Protein AF-A0AAV4UFW2-F1 (afdb_monomer_lite)

Secondary structure (DSSP, 8-state):
-B-TTS------GGGGTT-TT--EEE--SS--S------GGGTT--EEE--SS---EE-TTSSTT-TT--EEE--SS---EE-TTTTTT-TT--EEE--SS--S---GGGTGGGTTT--EEE-TTS--B-STTTHHHHHHHHHHGGGGTT-SS--B--BSGGGTT-BGGGS-HHHH-SS--EEEEEEEEE-SS-EEEEEEE-TT--EEEEEEEEEETTT--PEEEEEEETT--EEEE---SSTT-EEEEEEEEEE--EEEETTEEEE---S--------GGGEEEEEEEPPP---TT---HHHHHHHHHHHHHHHHHHHHHHHHHHHHHHHHTT-------PPP-----------------

Structure (mmCIF, N/CA/C/O backbone):
data_AF-A0AAV4UFW2-F1
#
_entry.id   AF-A0AAV4UFW2-F1
#
loop_
_atom_site.group_PDB
_atom_site.id
_atom_site.type_symbol
_atom_site.label_atom_id
_atom_site.label_alt_id
_atom_site.label_comp_id
_atom_site.label_asym_id
_atom_site.label_entity_id
_atom_site.label_seq_id
_atom_site.pdbx_PDB_ins_code
_atom_site.Cartn_x
_atom_site.Cartn_y
_atom_site.Cartn_z
_atom_site.occupancy
_atom_site.B_iso_or_equiv
_atom_site.auth_seq_id
_atom_site.auth_comp_id
_atom_site.auth_asym_id
_atom_site.auth_atom_id
_atom_site.pdbx_PDB_model_num
ATOM 1 N N . MET A 1 1 ? -19.424 7.221 23.792 1.00 94.81 1 MET A N 1
ATOM 2 C CA . MET A 1 1 ? -20.777 7.015 23.240 1.00 94.81 1 MET A CA 1
ATOM 3 C C . MET A 1 1 ? -20.834 5.585 22.769 1.00 94.81 1 MET A C 1
ATOM 5 O O . MET A 1 1 ? -19.902 5.168 22.092 1.00 94.81 1 MET A O 1
ATOM 9 N N . ASP A 1 2 ? -21.862 4.849 23.171 1.00 97.31 2 ASP A N 1
ATOM 10 C CA . ASP A 1 2 ? -22.065 3.481 22.710 1.00 97.31 2 ASP A CA 1
ATOM 11 C C . ASP A 1 2 ? -23.283 3.434 21.785 1.00 97.31 2 ASP A C 1
ATOM 13 O O . ASP A 1 2 ? -24.346 3.952 22.129 1.00 97.31 2 ASP A O 1
ATOM 17 N N . LEU A 1 3 ? -23.064 2.898 20.591 1.00 96.75 3 LEU A N 1
ATOM 18 C CA . LEU A 1 3 ? -24.028 2.642 19.528 1.00 96.75 3 LEU A CA 1
ATOM 19 C C . LEU A 1 3 ? -23.837 1.219 18.968 1.00 96.75 3 LEU A C 1
ATOM 21 O O . LEU A 1 3 ? -24.328 0.914 17.878 1.00 96.75 3 LEU A O 1
ATOM 25 N N . GLY A 1 4 ? -23.146 0.330 19.685 1.00 97.25 4 GLY A N 1
ATOM 26 C CA . GLY A 1 4 ? -23.007 -1.062 19.274 1.00 97.25 4 GLY A CA 1
ATOM 27 C C . GLY A 1 4 ? -24.346 -1.808 19.284 1.00 97.25 4 GLY A C 1
ATOM 28 O O . GLY A 1 4 ? -25.236 -1.457 20.056 1.00 97.25 4 GLY A O 1
ATOM 29 N N . TYR A 1 5 ? -24.491 -2.839 18.448 1.00 98.12 5 TYR A N 1
ATOM 30 C CA . TYR A 1 5 ? -25.689 -3.696 18.387 1.00 98.12 5 TYR A CA 1
ATOM 31 C C . TYR A 1 5 ? -27.007 -2.950 18.065 1.00 98.12 5 TYR A C 1
ATOM 33 O O . TYR A 1 5 ? -28.054 -3.273 18.621 1.00 98.12 5 TYR A O 1
ATOM 41 N N . ASN A 1 6 ? -26.976 -1.956 17.166 1.00 97.00 6 ASN A N 1
ATOM 42 C CA . ASN A 1 6 ? -28.150 -1.151 16.771 1.00 97.00 6 ASN A CA 1
ATOM 43 C C . ASN A 1 6 ? -28.570 -1.337 15.297 1.00 97.00 6 ASN A C 1
ATOM 45 O O . ASN A 1 6 ? -29.325 -0.524 14.767 1.00 97.00 6 ASN A O 1
ATOM 49 N N . GLU A 1 7 ? -28.066 -2.378 14.623 1.00 97.25 7 GLU A N 1
ATOM 50 C CA . GLU A 1 7 ? -28.366 -2.716 13.219 1.00 97.25 7 GLU A CA 1
ATOM 51 C C . GLU A 1 7 ? -28.098 -1.585 12.195 1.00 97.25 7 GLU A C 1
ATOM 53 O O . GLU A 1 7 ? -28.543 -1.667 11.050 1.00 97.25 7 GLU A O 1
ATOM 58 N N . LEU A 1 8 ? -27.332 -0.551 12.564 1.00 96.44 8 LEU A N 1
ATOM 59 C CA . LEU A 1 8 ? -27.153 0.676 11.779 1.00 96.44 8 LEU A CA 1
ATOM 60 C C . LEU A 1 8 ? -26.525 0.390 10.409 1.00 96.44 8 LEU A C 1
ATOM 62 O O . LEU A 1 8 ? -25.427 -0.155 10.339 1.00 96.44 8 LEU A O 1
ATOM 66 N N . GLU A 1 9 ? -27.188 0.793 9.324 1.00 96.12 9 GLU A N 1
ATOM 67 C CA . GLU A 1 9 ? -26.680 0.626 7.950 1.00 96.12 9 GLU A CA 1
ATOM 68 C C . GLU A 1 9 ? -25.899 1.848 7.442 1.00 96.12 9 GLU A C 1
ATOM 70 O O . GLU A 1 9 ? -24.947 1.701 6.677 1.00 96.12 9 GLU A O 1
ATOM 75 N N . ILE A 1 10 ? -26.290 3.053 7.877 1.00 92.75 10 ILE A N 1
ATOM 76 C CA . ILE A 1 10 ? -25.758 4.339 7.403 1.00 92.75 10 ILE A CA 1
ATOM 77 C C . ILE A 1 10 ? -25.513 5.270 8.596 1.00 92.75 10 ILE A C 1
ATOM 79 O O . ILE A 1 10 ? -26.355 5.389 9.491 1.00 92.75 10 ILE A O 1
ATOM 83 N N . LEU A 1 11 ? -24.389 5.988 8.570 1.00 90.31 11 LEU A N 1
ATOM 84 C CA . LEU A 1 11 ? -24.063 7.075 9.494 1.00 90.31 11 LEU A CA 1
ATOM 85 C C . LEU A 1 11 ? -23.886 8.382 8.704 1.00 90.31 11 LEU A C 1
ATOM 87 O O . LEU A 1 11 ? -22.803 8.618 8.175 1.00 90.31 11 LEU A O 1
ATOM 91 N N . PRO A 1 12 ? -24.917 9.240 8.612 1.00 86.19 12 PRO A N 1
ATOM 92 C CA . PRO A 1 12 ? -24.769 10.565 8.013 1.00 86.19 12 PRO A CA 1
ATOM 93 C C . PRO A 1 12 ? -23.766 11.414 8.809 1.00 86.19 12 PRO A C 1
ATOM 95 O O . PRO A 1 12 ? -23.811 11.411 10.044 1.00 86.19 12 PRO A O 1
ATOM 98 N N . GLU A 1 13 ? -22.888 12.152 8.122 1.00 85.56 13 GLU A N 1
ATOM 99 C CA . GLU A 1 13 ? -21.838 12.988 8.735 1.00 85.56 13 GLU A CA 1
ATOM 100 C C . GLU A 1 13 ? -22.419 13.943 9.795 1.00 85.56 13 GLU A C 1
ATOM 102 O O . GLU A 1 13 ? -21.864 14.119 10.883 1.00 85.56 13 GLU A O 1
ATOM 107 N N . GLU A 1 14 ? -23.601 14.497 9.521 1.00 87.00 14 GLU A N 1
ATOM 108 C CA . GLU A 1 14 ? -24.298 15.466 10.365 1.00 87.00 14 GLU A CA 1
ATOM 109 C C . GLU A 1 14 ? -24.640 14.904 11.750 1.00 87.00 14 GLU A C 1
ATOM 111 O O . GLU A 1 14 ? -24.792 15.668 12.704 1.00 87.00 14 GLU A O 1
ATOM 116 N N . ARG A 1 15 ? -24.724 13.574 11.903 1.00 86.38 15 ARG A N 1
ATOM 117 C CA . ARG A 1 15 ? -24.977 12.916 13.197 1.00 86.38 15 ARG A CA 1
ATOM 118 C C . ARG A 1 15 ? -23.807 13.042 14.170 1.00 86.38 15 ARG A C 1
ATOM 120 O O . ARG A 1 15 ? -24.027 12.900 15.372 1.00 86.38 15 ARG A O 1
ATOM 127 N N . PHE A 1 16 ? -22.606 13.332 13.673 1.00 87.44 16 PHE A N 1
ATOM 128 C CA . PHE A 1 16 ? -21.424 13.604 14.491 1.00 87.44 16 PHE A CA 1
ATOM 129 C C . PHE A 1 16 ? -21.183 15.101 14.728 1.00 87.44 16 PHE A C 1
ATOM 131 O O . PHE A 1 16 ? -20.335 15.455 15.549 1.00 87.44 16 PHE A O 1
ATOM 138 N N . SER A 1 17 ? -21.945 15.984 14.071 1.00 89.19 17 SER A N 1
ATOM 139 C CA . SER A 1 17 ? -21.796 17.435 14.203 1.00 89.19 17 SER A CA 1
ATOM 140 C C . SER A 1 17 ? -21.917 17.892 15.661 1.00 89.19 17 SER A C 1
ATOM 142 O O . SER A 1 17 ? -22.863 17.553 16.373 1.00 89.19 17 SER A O 1
ATOM 144 N N . GLY A 1 18 ? -20.943 18.673 16.128 1.00 88.12 18 GLY A N 1
ATOM 145 C CA . GLY A 1 18 ? -20.901 19.201 17.488 1.00 88.12 18 GLY A CA 1
ATOM 146 C C . GLY A 1 18 ? -20.327 18.257 18.550 1.00 88.12 18 GLY A C 1
ATOM 147 O O . GLY A 1 18 ? -20.108 18.717 19.673 1.00 88.12 18 GLY A O 1
ATOM 148 N N . LEU A 1 19 ? -19.992 16.996 18.239 1.00 91.44 19 LEU A N 1
ATOM 149 C CA . LEU A 1 19 ? -19.468 16.010 19.208 1.00 91.44 19 LEU A CA 1
ATOM 150 C C . LEU A 1 19 ? -17.993 16.230 19.620 1.00 91.44 19 LEU A C 1
ATOM 152 O O . LEU A 1 19 ? -17.288 15.295 19.991 1.00 91.44 19 LEU A O 1
ATOM 156 N N . LYS A 1 20 ? -17.558 17.495 19.684 1.00 91.19 20 LYS A N 1
ATOM 157 C CA . LYS A 1 20 ? -16.184 18.004 19.900 1.00 91.19 20 LYS A CA 1
ATOM 158 C C . LYS A 1 20 ? -15.518 17.632 21.234 1.00 91.19 20 LYS A C 1
ATOM 160 O O . LYS A 1 20 ? -14.454 18.152 21.550 1.00 91.19 20 LYS A O 1
ATOM 165 N N . ARG A 1 21 ? -16.148 16.784 22.046 1.00 94.75 21 ARG A N 1
ATOM 166 C CA . ARG A 1 21 ? -15.626 16.238 23.314 1.00 94.75 21 ARG A CA 1
ATOM 167 C C . ARG A 1 21 ? -15.737 14.710 23.384 1.00 94.75 21 ARG A C 1
ATOM 169 O O . ARG A 1 21 ? -15.567 14.137 24.455 1.00 94.75 21 ARG A O 1
ATOM 176 N N . LEU A 1 22 ? -16.091 14.046 22.284 1.00 95.75 22 LEU A N 1
ATOM 177 C CA . LEU A 1 22 ? -16.256 12.602 22.263 1.00 95.75 22 LEU A CA 1
ATOM 178 C C . LEU A 1 22 ? -14.888 11.915 22.193 1.00 95.75 22 LEU A C 1
ATOM 180 O O . LEU A 1 22 ? -14.222 11.967 21.168 1.00 95.75 22 LEU A O 1
ATOM 184 N N . GLU A 1 23 ? -14.492 11.256 23.282 1.00 97.44 23 GLU A N 1
ATOM 185 C CA . GLU A 1 23 ? -13.199 10.559 23.386 1.00 97.44 23 GLU A CA 1
ATOM 186 C C . GLU A 1 23 ? -13.259 9.073 23.005 1.00 97.44 23 GLU A C 1
ATOM 188 O O . GLU A 1 23 ? -12.228 8.472 22.703 1.00 97.44 23 GLU A O 1
ATOM 193 N N . SER A 1 24 ? -14.451 8.469 23.012 1.00 98.19 24 SER A N 1
ATOM 194 C CA . SER A 1 24 ? -14.669 7.056 22.681 1.00 98.19 24 SER A CA 1
ATOM 195 C C . SER A 1 24 ? -16.014 6.855 21.981 1.00 98.19 24 SER A C 1
ATOM 197 O O . SER A 1 24 ? -17.040 7.356 22.462 1.00 98.19 24 SER A O 1
ATOM 199 N N . LEU A 1 25 ? -16.011 6.114 20.873 1.00 97.44 25 LEU A N 1
ATOM 200 C CA . LEU A 1 25 ? -17.180 5.769 20.065 1.00 97.44 25 LEU A CA 1
ATOM 201 C C . LEU A 1 25 ? -17.172 4.265 19.774 1.00 97.44 25 LEU A C 1
ATOM 203 O O . LEU A 1 25 ? -16.265 3.763 19.113 1.00 97.44 25 LEU A O 1
ATOM 207 N N . ASN A 1 26 ? -18.190 3.562 20.266 1.00 98.44 26 ASN A N 1
ATOM 208 C CA . ASN A 1 26 ? -18.434 2.161 19.946 1.00 98.44 26 ASN A CA 1
ATOM 209 C C . ASN A 1 26 ? -19.562 2.063 18.908 1.00 98.44 26 ASN A C 1
ATOM 211 O O . ASN A 1 26 ? -20.657 2.570 19.144 1.00 98.44 26 ASN A O 1
ATO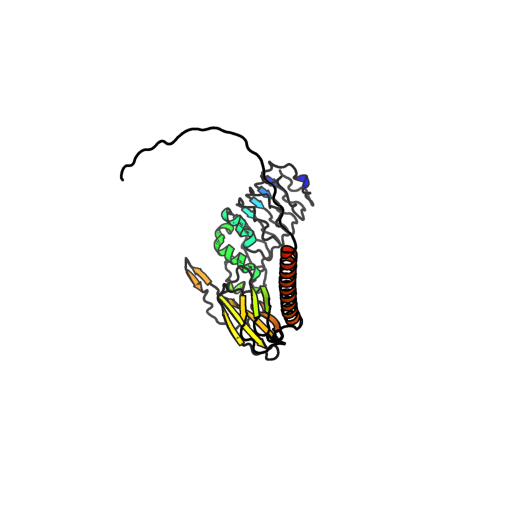M 215 N N . LEU A 1 27 ? -19.278 1.429 17.774 1.00 98.19 27 LEU A N 1
ATOM 216 C CA . LEU A 1 27 ? -20.182 1.136 16.658 1.00 98.19 27 LEU A CA 1
ATOM 217 C C . LEU A 1 27 ? -20.130 -0.359 16.279 1.00 98.19 27 LEU A C 1
ATOM 219 O O . LEU A 1 27 ? -20.563 -0.733 15.186 1.00 98.19 27 LEU A O 1
ATOM 223 N N . THR A 1 28 ? -19.622 -1.218 17.170 1.00 98.69 28 THR A N 1
ATOM 224 C CA . THR A 1 28 ? -19.488 -2.665 16.937 1.00 98.69 28 THR A CA 1
ATOM 225 C C . THR A 1 28 ? -20.827 -3.347 16.625 1.00 98.69 28 THR A C 1
ATOM 227 O O . THR A 1 28 ? -21.875 -2.906 17.097 1.00 98.69 28 THR A O 1
ATOM 230 N N . HIS A 1 29 ? -20.820 -4.444 15.865 1.00 98.62 29 HIS A N 1
ATOM 231 C CA . HIS A 1 29 ? -22.025 -5.237 15.570 1.00 98.62 29 HIS A CA 1
ATOM 232 C C . HIS A 1 29 ? -23.181 -4.405 14.974 1.00 98.62 29 HIS A C 1
ATOM 234 O O . HIS A 1 29 ? -24.315 -4.424 15.455 1.00 98.62 29 HIS A O 1
ATOM 240 N N . ASN A 1 30 ? -22.885 -3.663 13.909 1.00 98.56 30 ASN A N 1
ATOM 241 C CA . ASN A 1 30 ? -23.873 -2.955 13.095 1.00 98.56 30 ASN A CA 1
ATOM 242 C C . ASN A 1 30 ? -23.804 -3.454 11.634 1.00 98.56 30 ASN A C 1
ATOM 244 O O . ASN A 1 30 ? -23.156 -4.453 11.319 1.00 98.56 30 ASN A O 1
ATOM 248 N N . ASN A 1 31 ? -24.523 -2.802 10.723 1.00 98.25 31 ASN A N 1
ATOM 249 C CA . ASN A 1 31 ? -24.628 -3.184 9.315 1.00 98.25 31 ASN A CA 1
ATOM 250 C C . ASN A 1 31 ? -23.870 -2.226 8.373 1.00 98.25 31 ASN A C 1
ATOM 252 O O . ASN A 1 31 ? -24.116 -2.255 7.166 1.00 98.25 31 ASN A O 1
ATOM 256 N N . LEU A 1 32 ? -22.963 -1.397 8.904 1.00 97.88 32 LEU A N 1
ATOM 257 C CA . LEU A 1 32 ? -22.348 -0.270 8.198 1.00 97.88 32 LEU A CA 1
ATOM 258 C C . LEU A 1 32 ? -21.553 -0.731 6.974 1.00 97.88 32 LEU A C 1
ATOM 260 O O . LEU A 1 32 ? -20.673 -1.584 7.094 1.00 97.88 32 LEU A O 1
ATOM 264 N N . LEU A 1 33 ? -21.847 -0.147 5.810 1.00 96.44 33 LEU A N 1
ATOM 265 C CA . LEU A 1 33 ? -21.129 -0.399 4.550 1.00 96.44 33 LEU A CA 1
ATOM 266 C C . LEU A 1 33 ? -19.923 0.535 4.354 1.00 96.44 33 LEU A C 1
ATOM 268 O O . LEU A 1 33 ? -18.955 0.174 3.682 1.00 96.44 33 LEU A O 1
ATOM 272 N N . GLU A 1 34 ? -19.982 1.716 4.966 1.00 95.06 34 GLU A N 1
ATOM 273 C CA . GLU A 1 34 ? -18.956 2.756 4.951 1.00 95.06 34 GLU A CA 1
ATOM 274 C C . GLU A 1 34 ? -18.927 3.500 6.295 1.00 95.06 34 GLU A C 1
ATOM 276 O O . GLU A 1 34 ? -19.897 3.480 7.059 1.00 95.06 34 GLU A O 1
ATOM 281 N N . PHE A 1 35 ? -17.805 4.159 6.583 1.00 94.06 35 PHE A N 1
ATOM 282 C CA . PHE A 1 35 ? -17.698 5.152 7.648 1.00 94.06 35 PHE A CA 1
ATOM 283 C C . PHE A 1 35 ? -17.587 6.534 6.985 1.00 94.06 35 PHE A C 1
ATOM 285 O O . PHE A 1 35 ? -16.808 6.670 6.040 1.00 94.06 35 PHE A O 1
ATOM 292 N N . PRO A 1 36 ? -18.353 7.554 7.411 1.00 91.50 36 PRO A N 1
ATOM 293 C CA . PRO A 1 36 ? -18.319 8.861 6.763 1.00 91.50 36 PRO A CA 1
ATOM 294 C C . PRO A 1 36 ? -16.970 9.562 6.966 1.00 91.50 36 PRO A C 1
ATOM 296 O O . PRO A 1 36 ? -16.280 9.357 7.962 1.00 91.50 36 PRO A O 1
ATOM 299 N N . SER A 1 37 ? -16.632 10.468 6.050 1.00 87.88 37 SER A N 1
ATOM 300 C CA . SER A 1 37 ? -15.563 11.450 6.250 1.00 87.88 37 SER A CA 1
ATOM 301 C C . SER A 1 37 ? -15.983 12.438 7.337 1.00 87.88 37 SER A C 1
ATOM 303 O O . SER A 1 37 ? -16.781 13.342 7.089 1.00 87.88 37 SER A O 1
ATOM 305 N N . VAL A 1 38 ? -15.515 12.236 8.573 1.00 81.50 38 VAL A N 1
ATOM 306 C CA . VAL A 1 38 ? -15.889 13.111 9.692 1.00 81.50 38 VAL A CA 1
ATOM 307 C C . VAL A 1 38 ? -14.888 14.252 9.831 1.00 81.50 38 VAL A C 1
ATOM 309 O O . VAL A 1 38 ? -13.688 14.042 10.012 1.00 81.50 38 VAL A O 1
ATOM 312 N N . ARG A 1 39 ? -15.409 15.482 9.780 1.00 78.06 39 ARG A N 1
ATOM 313 C CA . ARG A 1 39 ? -14.657 16.732 9.954 1.00 78.06 39 ARG A CA 1
ATOM 314 C C . ARG A 1 39 ? -14.142 16.908 11.401 1.00 78.06 39 ARG A C 1
ATOM 316 O O . ARG A 1 39 ? -14.041 15.979 12.197 1.00 78.06 39 ARG A O 1
ATOM 323 N N . GLU A 1 40 ? -13.835 18.152 11.767 1.00 85.88 40 GLU A N 1
ATOM 324 C CA . GLU A 1 40 ? -13.321 18.603 13.072 1.00 85.88 40 GLU A CA 1
ATOM 325 C C . GLU A 1 40 ? -14.093 18.131 14.323 1.00 85.88 40 GLU A C 1
ATOM 327 O O . GLU A 1 40 ? -13.602 18.304 15.441 1.00 85.88 40 GLU A O 1
ATOM 332 N N . ASP A 1 41 ? -15.301 17.585 14.183 1.00 89.38 41 ASP A N 1
ATOM 333 C CA . ASP A 1 41 ? -16.157 17.230 15.312 1.00 89.38 41 ASP A CA 1
ATOM 334 C C . ASP A 1 41 ? -15.664 16.018 16.115 1.00 89.38 41 ASP A C 1
ATOM 336 O O . ASP A 1 41 ? -15.854 15.996 17.329 1.00 89.38 41 ASP A O 1
ATOM 340 N N . LEU A 1 42 ? -14.956 15.063 15.497 1.00 91.88 42 LEU A N 1
ATOM 341 C CA . LEU A 1 42 ? -14.399 13.884 16.185 1.00 91.88 42 LEU A CA 1
ATOM 342 C C . LEU A 1 42 ? -12.888 13.969 16.453 1.00 91.88 42 LEU A C 1
ATOM 344 O O . LEU A 1 42 ? -12.255 12.974 16.792 1.00 91.88 42 LEU A O 1
ATOM 348 N N . LYS A 1 43 ? -12.280 15.157 16.388 1.00 92.81 43 LYS A N 1
ATOM 349 C CA . LYS A 1 43 ? -10.822 15.311 16.577 1.00 92.81 43 LYS A CA 1
ATOM 350 C C . LYS A 1 43 ? -10.275 14.934 17.957 1.00 92.81 43 LYS A C 1
ATOM 352 O O . LYS A 1 43 ? -9.070 14.749 18.114 1.00 92.81 43 LYS A O 1
ATOM 357 N N . HIS A 1 44 ? -11.143 14.852 18.964 1.00 95.50 44 HIS A N 1
ATOM 358 C CA . HIS A 1 44 ? -10.800 14.405 20.319 1.00 95.50 44 HIS A CA 1
ATOM 359 C C . HIS A 1 44 ? -11.014 12.896 20.524 1.00 95.50 44 HIS A C 1
ATOM 361 O O . HIS A 1 44 ? -10.762 12.394 21.617 1.00 95.50 44 HIS A O 1
ATOM 367 N N . LEU A 1 45 ? -11.447 12.169 19.489 1.00 96.88 45 LEU A N 1
ATOM 368 C CA . LEU A 1 45 ? -11.691 10.737 19.559 1.00 96.88 45 LEU A CA 1
ATOM 369 C C . LEU A 1 45 ? -10.366 9.983 19.733 1.00 96.88 45 LEU A C 1
ATOM 371 O O . LEU A 1 45 ? -9.425 10.159 18.964 1.00 96.88 45 LEU A O 1
ATOM 375 N N . THR A 1 46 ? -10.304 9.153 20.773 1.00 98.19 46 THR A N 1
ATOM 376 C CA . THR A 1 46 ? -9.129 8.344 21.139 1.00 98.19 46 THR A CA 1
ATOM 377 C C . THR A 1 46 ? -9.358 6.849 20.939 1.00 98.19 46 THR A C 1
ATOM 379 O O . THR A 1 46 ? -8.393 6.091 20.830 1.00 98.19 46 THR A O 1
ATOM 382 N N . LYS A 1 47 ? -10.624 6.418 20.898 1.00 98.62 47 LYS A N 1
ATOM 383 C CA . LYS A 1 47 ? -11.033 5.033 20.659 1.00 98.62 47 LYS A CA 1
ATOM 384 C C . LYS A 1 47 ? -12.205 4.992 19.687 1.00 98.62 47 LYS A C 1
ATOM 386 O O . LYS A 1 47 ? -13.215 5.660 19.928 1.00 98.62 47 LYS A O 1
ATOM 391 N N . LEU A 1 48 ? -12.074 4.191 18.638 1.00 98.31 48 LEU A N 1
ATOM 392 C CA . LEU A 1 48 ? -13.128 3.919 17.669 1.00 98.31 48 LEU A CA 1
ATOM 393 C C . LEU A 1 48 ? -13.217 2.414 17.430 1.00 98.31 48 LEU A C 1
ATOM 395 O O . LEU A 1 48 ? -12.271 1.804 16.931 1.00 98.31 48 LEU A O 1
ATOM 399 N N . ASP A 1 49 ? -14.361 1.833 17.784 1.00 98.81 49 ASP A N 1
ATOM 400 C CA . ASP A 1 49 ? -14.670 0.440 17.474 1.00 98.81 49 ASP A CA 1
ATOM 401 C C . ASP A 1 49 ? -15.725 0.370 16.368 1.00 98.81 49 ASP A C 1
ATOM 403 O O . ASP A 1 49 ? -16.865 0.790 16.556 1.00 98.81 49 ASP A O 1
ATOM 407 N N . LEU A 1 50 ? -15.318 -0.140 15.210 1.00 98.56 50 LEU A N 1
ATOM 408 C CA . LEU A 1 50 ? -16.119 -0.392 14.012 1.00 98.56 50 LEU A CA 1
ATOM 409 C C . LEU A 1 50 ? -16.155 -1.895 13.679 1.00 98.56 50 LEU A C 1
ATOM 411 O O . LEU A 1 50 ? -16.503 -2.278 12.559 1.00 98.56 50 LEU A O 1
ATOM 415 N N . SER A 1 51 ? -15.782 -2.764 14.620 1.00 98.81 51 SER A N 1
ATOM 416 C CA . SER A 1 51 ? -15.716 -4.207 14.385 1.00 98.81 51 SER A CA 1
ATOM 417 C C . SER A 1 51 ? -17.083 -4.834 14.104 1.00 98.81 51 SER A C 1
ATOM 419 O O . SER A 1 51 ? -18.123 -4.279 14.461 1.00 98.81 51 SER A O 1
ATOM 421 N N . TYR A 1 52 ? -17.094 -6.000 13.456 1.00 98.75 52 TYR A N 1
ATOM 422 C CA . TYR A 1 52 ? -18.323 -6.741 13.132 1.00 98.75 52 TYR A CA 1
ATOM 423 C C . TYR A 1 52 ? -19.353 -5.889 12.368 1.00 98.75 52 TYR A C 1
ATOM 425 O O . TYR A 1 52 ? -20.536 -5.859 12.702 1.00 98.75 52 TYR A O 1
ATOM 433 N N . ASN A 1 53 ? -18.878 -5.178 11.345 1.00 98.81 53 ASN A N 1
ATOM 434 C CA . ASN A 1 53 ? -19.688 -4.408 10.403 1.00 98.81 53 ASN A CA 1
ATOM 435 C C . ASN A 1 53 ? -19.552 -5.000 8.984 1.00 98.81 53 ASN A C 1
ATOM 437 O O . ASN A 1 53 ? -19.165 -6.158 8.803 1.00 98.81 53 ASN A O 1
ATOM 441 N N . LYS A 1 54 ? -19.925 -4.244 7.949 1.00 98.44 54 LYS A N 1
ATOM 442 C CA . LYS A 1 54 ? -19.866 -4.662 6.540 1.00 98.44 54 LYS A CA 1
ATOM 443 C C . LYS A 1 54 ? -18.984 -3.729 5.701 1.00 98.44 54 LYS A C 1
ATOM 445 O O . LYS A 1 54 ? -19.154 -3.702 4.483 1.00 98.44 54 LYS A O 1
ATOM 450 N N . LEU A 1 55 ? -18.055 -3.000 6.331 1.00 98.44 55 LEU A N 1
ATOM 451 C CA . LEU A 1 55 ? -17.190 -2.016 5.674 1.00 98.44 55 LEU A CA 1
ATOM 452 C C . LEU A 1 55 ? -16.382 -2.684 4.557 1.00 98.44 55 LEU A C 1
ATOM 454 O O . LEU A 1 55 ? -15.736 -3.702 4.803 1.00 98.44 55 LEU A O 1
ATOM 458 N N . ILE A 1 56 ? -16.414 -2.118 3.348 1.00 98.06 56 ILE A N 1
ATOM 459 C CA . ILE A 1 56 ? -15.744 -2.682 2.154 1.00 98.06 56 ILE A CA 1
ATOM 460 C C . ILE A 1 56 ? -14.390 -2.008 1.885 1.00 98.06 56 ILE A C 1
ATOM 462 O O . ILE A 1 56 ? -13.461 -2.628 1.363 1.00 98.06 56 ILE A O 1
ATOM 466 N N . LYS A 1 57 ? -14.259 -0.734 2.259 1.00 97.19 57 LYS A N 1
ATOM 467 C CA . LYS A 1 57 ? -13.046 0.060 2.066 1.00 97.19 57 LYS A CA 1
ATOM 468 C C . LYS A 1 57 ? -12.869 1.103 3.165 1.00 97.19 57 LYS A C 1
ATOM 470 O O . LYS A 1 57 ? -13.843 1.463 3.822 1.00 97.19 57 LYS A O 1
ATOM 475 N N . ILE A 1 58 ? -11.640 1.596 3.305 1.00 97.62 58 ILE A N 1
ATOM 476 C CA . ILE A 1 58 ? -11.309 2.817 4.050 1.00 97.62 58 ILE A CA 1
ATOM 477 C C . ILE A 1 58 ? -10.655 3.805 3.080 1.00 97.62 58 ILE A C 1
ATOM 479 O O . ILE A 1 58 ? -9.601 3.512 2.509 1.00 97.62 58 ILE A O 1
ATOM 483 N N . ASP A 1 59 ? -11.277 4.964 2.896 1.00 96.06 59 ASP A N 1
ATOM 484 C CA . ASP A 1 59 ? -10.759 6.074 2.098 1.00 96.06 59 ASP A CA 1
ATOM 485 C C . ASP A 1 59 ? -9.827 6.979 2.923 1.00 96.06 59 ASP A C 1
ATOM 487 O O . ASP A 1 59 ? -9.818 6.955 4.154 1.00 96.06 59 ASP A O 1
ATOM 491 N N . GLY A 1 60 ? -9.024 7.795 2.233 1.00 94.50 60 GLY A N 1
ATOM 492 C CA . GLY A 1 60 ? -8.010 8.657 2.857 1.00 94.50 60 GLY A CA 1
ATOM 493 C C . GLY A 1 60 ? -8.557 9.727 3.808 1.00 94.50 60 GLY A C 1
ATOM 494 O O . GLY A 1 60 ? -7.820 10.233 4.646 1.00 94.50 60 GLY A O 1
ATOM 495 N N . ASP A 1 61 ? -9.834 10.081 3.688 1.00 93.00 61 ASP A N 1
ATOM 496 C CA . ASP A 1 61 ? -10.480 11.157 4.438 1.00 93.00 61 ASP A CA 1
ATOM 497 C C . ASP A 1 61 ? -11.349 10.666 5.611 1.00 93.00 61 ASP A C 1
ATOM 499 O O . ASP A 1 61 ? -11.743 11.469 6.455 1.00 93.00 61 ASP A O 1
ATOM 503 N N . ASN A 1 62 ? -11.585 9.353 5.740 1.00 93.81 62 ASN A N 1
ATOM 504 C CA . ASN A 1 62 ? -12.411 8.774 6.812 1.00 93.81 62 ASN A CA 1
ATOM 505 C C . ASN A 1 62 ? -11.900 9.113 8.225 1.00 93.81 62 ASN A C 1
ATOM 507 O O . ASN A 1 62 ? -12.701 9.319 9.139 1.00 93.81 62 ASN A O 1
ATOM 511 N N . PHE A 1 63 ? -10.577 9.186 8.408 1.00 94.25 63 PHE A N 1
ATOM 512 C CA . PHE A 1 63 ? -9.942 9.415 9.713 1.00 94.25 63 PHE A CA 1
ATOM 513 C C . PHE A 1 63 ? -9.020 10.648 9.755 1.00 94.25 63 PHE A C 1
ATOM 515 O O . PHE A 1 63 ? -8.325 10.866 10.748 1.00 94.25 63 PHE A O 1
ATOM 522 N N . ASP A 1 64 ? -9.042 11.493 8.718 1.00 91.38 64 ASP A N 1
ATOM 523 C CA . ASP A 1 64 ? -8.088 12.595 8.490 1.00 91.38 64 ASP A CA 1
ATOM 524 C C . ASP A 1 64 ? -7.967 13.597 9.658 1.00 91.38 64 ASP A C 1
ATOM 526 O O . ASP A 1 64 ? -6.903 14.176 9.880 1.00 91.38 64 ASP A O 1
ATOM 530 N N . LYS A 1 65 ? -9.038 13.792 10.441 1.00 92.06 65 LYS A N 1
ATOM 531 C CA . LYS A 1 65 ? -9.061 14.710 11.599 1.00 92.06 65 LYS A CA 1
ATOM 532 C C . LYS A 1 65 ? -8.829 14.044 12.956 1.00 92.06 65 LYS A C 1
ATOM 534 O O . LYS A 1 65 ? -8.859 14.725 13.981 1.00 92.06 65 LYS A O 1
ATOM 539 N N . MET A 1 66 ? -8.577 12.737 13.005 1.00 94.38 66 MET A N 1
ATOM 540 C CA . MET A 1 66 ? -8.520 11.955 14.249 1.00 94.38 66 MET A CA 1
ATOM 541 C C . MET A 1 66 ? -7.105 11.866 14.850 1.00 94.38 66 MET A C 1
ATOM 543 O O . MET A 1 66 ? -6.661 10.806 15.286 1.00 94.38 66 MET A O 1
ATOM 547 N N . TYR A 1 67 ? -6.401 12.999 14.937 1.00 93.69 67 TYR A N 1
ATOM 548 C CA . TYR A 1 67 ? -5.002 13.096 15.399 1.00 93.69 67 TYR A CA 1
ATOM 549 C C . TYR A 1 67 ? -4.724 12.488 16.789 1.00 93.69 67 TYR A C 1
ATOM 551 O O . TYR A 1 67 ? -3.589 12.127 17.100 1.00 93.69 67 TYR A O 1
ATOM 559 N N . ASN A 1 68 ? -5.755 12.391 17.637 1.00 95.88 68 ASN A N 1
ATOM 560 C CA . ASN A 1 68 ? -5.684 11.858 19.001 1.00 95.88 68 ASN A CA 1
ATOM 561 C C . ASN A 1 68 ? -6.068 10.368 19.109 1.00 95.88 68 ASN A C 1
ATOM 563 O O . ASN A 1 68 ? -6.098 9.839 20.225 1.00 95.88 68 ASN A O 1
ATOM 567 N N . MET A 1 69 ? -6.360 9.694 17.989 1.00 97.44 69 MET A N 1
ATOM 568 C CA . MET A 1 69 ? -6.738 8.279 17.963 1.00 97.44 69 MET A CA 1
ATOM 569 C C . MET A 1 69 ? -5.625 7.407 18.544 1.00 97.44 69 MET A C 1
ATOM 571 O O . MET A 1 69 ? -4.464 7.565 18.181 1.00 97.44 69 MET A O 1
ATOM 575 N N . LYS A 1 70 ? -5.980 6.474 19.429 1.00 98.44 70 LYS A N 1
ATOM 576 C CA . LYS A 1 70 ? -5.057 5.520 20.065 1.00 98.44 70 LYS A CA 1
ATOM 577 C C . LYS A 1 70 ? -5.408 4.077 19.728 1.00 98.44 70 LYS A C 1
ATOM 579 O O . LYS A 1 70 ? -4.504 3.279 19.518 1.00 98.44 70 LYS A O 1
ATOM 584 N N . SER A 1 71 ? -6.697 3.752 19.663 1.00 98.62 71 SER A N 1
ATOM 585 C CA . SER A 1 71 ? -7.179 2.395 19.399 1.00 98.62 71 SER A CA 1
ATOM 586 C C . SER A 1 71 ? -8.248 2.423 18.310 1.00 98.62 71 SER A C 1
ATOM 588 O O . SER A 1 71 ? -9.296 3.050 18.493 1.00 98.62 71 SER A O 1
ATOM 590 N N . LEU A 1 72 ? -7.955 1.783 17.176 1.00 98.62 72 LEU A N 1
ATOM 591 C CA . LEU A 1 72 ? -8.853 1.646 16.031 1.00 98.62 72 LEU A CA 1
ATOM 592 C C . LEU A 1 72 ? -9.106 0.160 15.759 1.00 98.62 72 LEU A C 1
ATOM 594 O O . LEU A 1 72 ? -8.193 -0.578 15.382 1.00 98.62 72 LEU A O 1
ATOM 598 N N . ASN A 1 73 ? -10.354 -0.268 15.937 1.00 98.75 73 ASN A N 1
ATOM 599 C CA . ASN A 1 73 ? -10.782 -1.642 15.701 1.00 98.75 73 ASN A CA 1
ATOM 600 C C . ASN A 1 73 ? -11.701 -1.709 14.471 1.00 98.75 73 ASN A C 1
ATOM 602 O O . ASN A 1 73 ? -12.813 -1.188 14.486 1.00 98.75 73 ASN A O 1
ATOM 606 N N . LEU A 1 74 ? -11.226 -2.355 13.410 1.00 98.75 74 LEU A N 1
ATOM 607 C CA . LEU A 1 74 ? -11.909 -2.598 12.133 1.00 98.75 74 LEU A CA 1
ATOM 608 C C . LEU A 1 74 ? -12.087 -4.106 11.868 1.00 98.75 74 LEU A C 1
ATOM 610 O O . LEU A 1 74 ? -12.423 -4.513 10.750 1.00 98.75 74 LEU A O 1
ATOM 614 N N . ARG A 1 75 ? -11.864 -4.948 12.882 1.00 98.56 75 ARG A N 1
ATOM 615 C CA . ARG A 1 75 ? -11.906 -6.410 12.784 1.00 98.56 75 ARG A CA 1
ATOM 616 C C . ARG A 1 75 ? -13.255 -6.932 12.285 1.00 98.56 75 ARG A C 1
ATOM 618 O O . ARG A 1 75 ? -14.297 -6.365 12.613 1.00 98.56 75 ARG A O 1
ATOM 625 N N . SER A 1 76 ? -13.264 -8.059 11.576 1.00 98.62 76 SER A N 1
ATOM 626 C CA . SER A 1 76 ? -14.504 -8.743 11.164 1.00 98.62 76 SER A CA 1
ATOM 627 C C . SER A 1 76 ? -15.397 -7.856 10.285 1.00 98.62 76 SER A C 1
ATOM 629 O O . SER A 1 76 ? -16.601 -7.746 10.510 1.00 98.62 76 SER A O 1
ATOM 631 N N . ASN A 1 77 ? -14.788 -7.192 9.304 1.00 98.88 77 ASN A N 1
ATOM 632 C CA . ASN A 1 77 ? -15.462 -6.417 8.264 1.00 98.88 77 ASN A CA 1
ATOM 633 C C . ASN A 1 77 ? -15.293 -7.121 6.900 1.00 98.88 77 ASN A C 1
ATOM 635 O O . ASN A 1 77 ? -15.018 -8.320 6.827 1.00 98.88 77 ASN A O 1
ATOM 639 N N . LYS A 1 78 ? -15.502 -6.403 5.794 1.00 98.56 78 LYS A N 1
ATOM 640 C CA . LYS A 1 78 ? -15.310 -6.895 4.422 1.00 98.56 78 LYS A CA 1
ATOM 641 C C . LYS A 1 78 ? -14.250 -6.082 3.676 1.00 98.56 78 LYS A C 1
ATOM 643 O O . LYS A 1 78 ? -14.338 -5.950 2.459 1.00 98.56 78 LYS A O 1
ATOM 648 N N . LEU A 1 79 ? -13.279 -5.511 4.395 1.00 98.69 79 LEU A N 1
ATOM 649 C CA . LEU A 1 79 ? -12.308 -4.592 3.811 1.00 98.69 79 LEU A CA 1
ATOM 650 C C . LEU A 1 79 ? -11.478 -5.316 2.751 1.00 98.69 79 LEU A C 1
ATOM 652 O O . LEU A 1 79 ? -10.734 -6.234 3.083 1.00 98.69 79 LEU A O 1
ATOM 656 N N . THR A 1 80 ? -11.589 -4.894 1.493 1.00 97.75 80 THR A N 1
ATOM 657 C CA . THR A 1 80 ? -10.730 -5.354 0.388 1.00 97.75 80 THR A CA 1
ATOM 658 C C . THR A 1 80 ? -9.626 -4.351 0.063 1.00 97.75 80 THR A C 1
ATOM 660 O O . THR A 1 80 ? -8.655 -4.700 -0.602 1.00 97.75 80 THR A O 1
ATOM 663 N N . TRP A 1 81 ? -9.778 -3.094 0.496 1.00 96.75 81 TRP A N 1
ATOM 664 C CA . TRP A 1 81 ? -8.854 -2.001 0.201 1.00 96.75 81 TRP A CA 1
ATOM 665 C C . TRP A 1 81 ? -8.810 -0.968 1.332 1.00 96.75 81 TRP A C 1
ATOM 667 O O . TRP A 1 81 ? -9.836 -0.624 1.921 1.00 96.75 81 TRP A O 1
ATOM 677 N N . ILE A 1 82 ? -7.615 -0.449 1.601 1.00 97.62 82 ILE A N 1
ATOM 678 C CA . ILE A 1 82 ? -7.362 0.667 2.515 1.00 97.62 82 ILE A CA 1
ATOM 679 C C . ILE A 1 82 ? -6.502 1.669 1.742 1.00 97.62 82 ILE A C 1
ATOM 681 O O . ILE A 1 82 ? -5.500 1.276 1.139 1.00 97.62 82 ILE A O 1
ATOM 685 N N . SER A 1 83 ? -6.893 2.945 1.738 1.00 96.44 83 SER A N 1
ATOM 686 C CA . SER A 1 83 ? -6.122 4.002 1.081 1.00 96.44 83 SER A CA 1
ATOM 687 C C . SER A 1 83 ? -4.696 4.072 1.639 1.00 96.44 83 SER A C 1
ATOM 689 O O . SER A 1 83 ? -4.536 4.058 2.861 1.00 96.44 83 SER A O 1
ATOM 691 N N . PRO A 1 84 ? -3.664 4.256 0.789 1.00 93.75 84 PRO A N 1
ATOM 692 C CA . PRO A 1 84 ? -2.313 4.620 1.215 1.00 93.75 84 PRO A CA 1
ATOM 693 C C . PRO A 1 84 ? -2.254 5.740 2.259 1.00 93.75 84 PRO A C 1
ATOM 695 O O . PRO A 1 84 ? -1.380 5.704 3.111 1.00 93.75 84 PRO A O 1
ATOM 698 N N . SER A 1 85 ? -3.191 6.693 2.200 1.00 95.44 85 SER A N 1
ATOM 699 C CA . SER A 1 85 ? -3.275 7.843 3.106 1.00 95.44 85 SER A CA 1
ATOM 700 C C . SER A 1 85 ? -4.248 7.681 4.282 1.00 95.44 85 SER A C 1
ATOM 702 O O . SER A 1 85 ? -4.403 8.603 5.078 1.00 95.44 85 SER A O 1
ATOM 704 N N . ALA A 1 86 ? -4.931 6.534 4.415 1.00 95.56 86 ALA A N 1
ATOM 705 C CA . ALA A 1 86 ? -6.005 6.334 5.401 1.00 95.56 86 ALA A CA 1
ATOM 706 C C . ALA A 1 86 ? -5.577 6.603 6.852 1.00 95.56 86 ALA A C 1
ATOM 708 O O . ALA A 1 86 ? -6.404 6.989 7.680 1.00 95.56 86 ALA A O 1
ATOM 709 N N . PHE A 1 87 ? -4.296 6.381 7.161 1.00 96.19 87 PHE A N 1
ATOM 710 C CA . PHE A 1 87 ? -3.742 6.513 8.506 1.00 96.19 87 PHE A CA 1
ATOM 711 C C . PHE A 1 87 ? -2.694 7.636 8.632 1.00 96.19 87 PHE A C 1
ATOM 713 O O . PHE A 1 87 ? -2.106 7.771 9.704 1.00 96.19 87 PHE A O 1
ATOM 720 N N . ASP A 1 88 ? -2.509 8.481 7.603 1.00 95.19 88 ASP A N 1
ATOM 721 C CA . ASP A 1 88 ? -1.491 9.555 7.557 1.00 95.19 88 ASP A CA 1
ATOM 722 C C . ASP A 1 88 ? -1.504 10.446 8.807 1.00 95.19 88 ASP A C 1
ATOM 724 O O . ASP A 1 88 ? -0.462 10.805 9.357 1.00 95.19 88 ASP A O 1
ATOM 728 N N . ASN A 1 89 ? -2.705 10.781 9.281 1.00 94.81 89 ASN A N 1
ATOM 729 C CA . ASN A 1 89 ? -2.912 11.683 10.408 1.00 94.81 89 ASN A CA 1
ATOM 730 C C . ASN A 1 89 ? -3.094 10.975 11.763 1.00 94.81 89 ASN A C 1
ATOM 732 O O . ASN A 1 89 ? -3.203 11.647 12.792 1.00 94.81 89 ASN A O 1
ATOM 736 N N . LEU A 1 90 ? -3.039 9.638 11.819 1.00 95.81 90 LEU A N 1
ATOM 737 C CA . LEU A 1 90 ? -3.198 8.843 13.049 1.00 95.81 90 LEU A CA 1
ATOM 738 C C . LEU A 1 90 ? -1.896 8.735 13.862 1.00 95.81 90 LEU A C 1
ATOM 740 O O . LEU A 1 90 ? -1.531 7.683 14.380 1.00 95.81 90 LEU A O 1
ATOM 744 N N . THR A 1 91 ? -1.205 9.861 14.035 1.00 94.19 91 THR A N 1
ATOM 745 C CA . THR A 1 91 ? 0.122 9.952 14.679 1.00 94.19 91 THR A CA 1
ATOM 746 C C . THR A 1 91 ? 0.149 9.572 16.169 1.00 94.19 91 THR A C 1
ATOM 748 O O . THR A 1 91 ? 1.226 9.426 16.752 1.00 94.19 91 THR A O 1
ATOM 751 N N . SER A 1 92 ? -1.023 9.408 16.795 1.00 97.00 92 SER A N 1
ATOM 752 C CA . SER A 1 92 ? -1.195 8.941 18.179 1.00 97.00 92 SER A CA 1
ATOM 753 C C . SER A 1 92 ? -1.497 7.439 18.312 1.00 97.00 92 SER A C 1
ATOM 755 O O . SER A 1 92 ? -1.594 6.957 19.445 1.00 97.00 92 SER A O 1
ATOM 757 N N . LEU A 1 93 ? -1.653 6.709 17.200 1.00 98.12 93 LEU A N 1
ATOM 758 C CA . LEU A 1 93 ? -2.179 5.342 17.186 1.00 98.12 93 LEU A CA 1
ATOM 759 C C . LEU A 1 93 ? -1.228 4.359 17.882 1.00 98.12 93 LEU A C 1
ATOM 761 O O . LEU A 1 93 ? -0.035 4.301 17.589 1.00 98.12 93 LEU A O 1
ATOM 765 N N . THR A 1 94 ? -1.770 3.575 18.812 1.00 98.06 94 THR A N 1
ATOM 766 C CA . THR A 1 94 ? -1.048 2.526 19.546 1.00 98.06 94 THR A CA 1
ATOM 767 C C . THR A 1 94 ? -1.534 1.130 19.162 1.00 98.06 94 THR A C 1
ATOM 769 O O . THR A 1 94 ? -0.736 0.199 19.099 1.00 98.06 94 THR A O 1
ATOM 772 N N . GLU A 1 95 ? -2.828 0.983 18.879 1.00 98.38 95 GLU A N 1
ATOM 773 C CA . GLU A 1 95 ? -3.489 -0.294 18.606 1.00 98.38 95 GLU A CA 1
ATOM 774 C C . GLU A 1 95 ? -4.280 -0.205 17.294 1.00 98.38 95 GLU A C 1
ATOM 776 O O . GLU A 1 95 ? -5.145 0.665 17.146 1.00 98.38 95 GLU A O 1
ATOM 781 N N . LEU A 1 96 ? -4.001 -1.119 16.362 1.00 98.31 96 LEU A N 1
ATOM 782 C CA . LEU A 1 96 ? -4.743 -1.276 15.111 1.00 98.31 96 LEU A CA 1
ATOM 783 C C . LEU A 1 96 ? -5.144 -2.742 14.918 1.00 98.31 96 LEU A C 1
ATOM 785 O O . LEU A 1 96 ? -4.284 -3.620 14.858 1.00 98.31 96 LEU A O 1
ATOM 789 N N . ASP A 1 97 ? -6.441 -3.006 14.775 1.00 98.50 97 ASP A N 1
ATOM 790 C CA . ASP A 1 97 ? -6.961 -4.329 14.414 1.00 98.50 97 ASP A CA 1
ATOM 791 C C . ASP A 1 97 ? -7.712 -4.240 13.081 1.00 98.50 97 ASP A C 1
ATOM 793 O O . ASP A 1 97 ? -8.787 -3.647 13.004 1.00 98.50 97 ASP A O 1
ATOM 797 N N . ILE A 1 98 ? -7.129 -4.810 12.025 1.00 98.12 98 ILE A N 1
ATOM 798 C CA . ILE A 1 98 ? -7.761 -4.996 10.708 1.00 98.12 98 ILE A CA 1
ATOM 799 C C . ILE A 1 98 ? -7.897 -6.490 10.369 1.00 98.12 98 ILE A C 1
ATOM 801 O O . ILE A 1 98 ? -8.063 -6.859 9.202 1.00 98.12 98 ILE A O 1
ATOM 805 N N . GLY A 1 99 ? -7.845 -7.367 11.377 1.00 98.19 99 GLY A N 1
ATOM 806 C CA . GLY A 1 99 ? -7.978 -8.811 11.207 1.00 98.19 99 GLY A CA 1
ATOM 807 C C . GLY A 1 99 ? -9.362 -9.238 10.710 1.00 98.19 99 GLY A C 1
ATOM 808 O O . GLY A 1 99 ? -10.338 -8.491 10.801 1.00 98.19 99 GLY A O 1
ATOM 809 N N . TYR A 1 100 ? -9.464 -10.465 10.198 1.00 98.25 100 TYR A N 1
ATOM 810 C CA . TYR A 1 100 ? -10.719 -11.070 9.726 1.00 98.25 100 TYR A CA 1
ATOM 811 C C . TYR A 1 100 ? -11.452 -10.187 8.698 1.00 98.25 100 TYR A C 1
ATOM 813 O O . TYR A 1 100 ? -12.644 -9.912 8.814 1.00 98.25 100 TYR A O 1
ATOM 821 N N . ASN A 1 101 ? -10.705 -9.709 7.703 1.00 98.75 101 ASN A N 1
ATOM 822 C CA . ASN A 1 101 ? -11.187 -8.903 6.584 1.00 98.75 101 ASN A CA 1
ATOM 823 C C . ASN A 1 101 ? -10.919 -9.631 5.247 1.00 98.75 101 ASN A C 1
ATOM 825 O O . ASN A 1 101 ? -10.669 -10.836 5.224 1.00 98.75 101 ASN A O 1
ATOM 829 N N . GLN A 1 102 ? -11.017 -8.931 4.114 1.00 98.44 102 GLN A N 1
ATOM 830 C CA . GLN A 1 102 ? -10.826 -9.482 2.764 1.00 98.44 102 GLN A CA 1
ATOM 831 C C . GLN A 1 102 ? -9.594 -8.879 2.062 1.00 98.44 102 GLN A C 1
ATOM 833 O O . GLN A 1 102 ? -9.537 -8.794 0.834 1.00 98.44 102 GLN A O 1
ATOM 838 N N . ILE A 1 103 ? -8.594 -8.451 2.839 1.00 98.19 103 ILE A N 1
ATOM 839 C CA . ILE A 1 103 ? -7.401 -7.767 2.340 1.00 98.19 103 ILE A CA 1
ATOM 840 C C . ILE A 1 103 ? -6.453 -8.794 1.712 1.00 98.19 103 ILE A C 1
ATOM 842 O O . ILE A 1 103 ? -5.764 -9.536 2.407 1.00 98.19 103 ILE A O 1
ATOM 846 N N . MET A 1 104 ? -6.400 -8.825 0.380 1.00 97.44 104 MET A N 1
ATOM 847 C CA . MET A 1 104 ? -5.450 -9.671 -0.356 1.00 97.44 104 MET A CA 1
ATOM 848 C C . MET A 1 104 ? -4.048 -9.057 -0.398 1.00 97.44 104 MET A C 1
ATOM 850 O O . MET A 1 104 ? -3.056 -9.774 -0.286 1.00 97.44 104 MET A O 1
ATOM 854 N N . HIS A 1 105 ? -3.966 -7.728 -0.504 1.00 94.62 105 HIS A N 1
ATOM 855 C CA . HIS A 1 105 ? -2.718 -6.971 -0.495 1.00 94.62 105 HIS A CA 1
ATOM 856 C C . HIS A 1 105 ? -2.848 -5.761 0.426 1.00 94.62 105 HIS A C 1
ATOM 858 O O . HIS A 1 105 ? -3.817 -5.008 0.342 1.00 94.62 105 HIS A O 1
ATOM 864 N N . LEU A 1 106 ? -1.839 -5.555 1.264 1.00 95.06 106 LEU A N 1
ATOM 865 C CA . LEU A 1 106 ? -1.628 -4.332 2.026 1.00 95.06 106 LEU A CA 1
ATOM 866 C C . LEU A 1 106 ? -0.200 -3.875 1.728 1.00 95.06 106 LEU A C 1
ATOM 868 O O . LEU A 1 106 ? 0.697 -4.706 1.620 1.00 95.06 106 LEU A O 1
ATOM 872 N N . SER A 1 107 ? 0.009 -2.574 1.561 1.00 91.06 107 SER A N 1
ATOM 873 C CA . SER A 1 107 ? 1.336 -1.992 1.345 1.00 91.06 107 SER A CA 1
ATOM 874 C C . SER A 1 107 ? 1.801 -1.313 2.632 1.00 91.06 107 SER A C 1
ATOM 876 O O . SER A 1 107 ? 0.988 -0.747 3.363 1.00 91.06 107 SER A O 1
ATOM 878 N N . SER A 1 108 ? 3.102 -1.364 2.925 1.00 92.56 108 SER A N 1
ATOM 879 C CA . SER A 1 108 ? 3.663 -0.841 4.180 1.00 92.56 108 SER A CA 1
ATOM 880 C C . SER A 1 108 ? 3.451 0.661 4.354 1.00 92.56 108 SER A C 1
ATOM 882 O O . SER A 1 108 ? 3.261 1.110 5.479 1.00 92.56 108 SER A O 1
ATOM 884 N N . ASN A 1 109 ? 3.360 1.421 3.258 1.00 91.88 109 ASN A N 1
ATOM 885 C CA . ASN A 1 109 ? 3.055 2.855 3.293 1.00 91.88 109 ASN A CA 1
ATOM 886 C C . ASN A 1 109 ? 1.718 3.210 3.971 1.00 91.88 109 ASN A C 1
ATOM 888 O O . ASN A 1 109 ? 1.601 4.324 4.457 1.00 91.88 109 ASN A O 1
ATOM 892 N N . VAL A 1 110 ? 0.751 2.286 4.048 1.00 95.38 110 VAL A N 1
ATOM 893 C CA . VAL A 1 110 ? -0.485 2.473 4.832 1.00 95.38 110 VAL A CA 1
ATOM 894 C C . VAL A 1 110 ? -0.177 2.523 6.336 1.00 95.38 110 VAL A C 1
ATOM 896 O O . VAL A 1 110 ? -0.840 3.230 7.085 1.00 95.38 110 VAL A O 1
ATOM 899 N N . LEU A 1 111 ? 0.822 1.760 6.792 1.00 95.56 111 LEU A N 1
ATOM 900 C CA . LEU A 1 111 ? 1.170 1.586 8.207 1.00 95.56 111 LEU A CA 1
ATOM 901 C C . LEU A 1 111 ? 2.265 2.556 8.673 1.00 95.56 111 LEU A C 1
ATOM 903 O O . LEU A 1 111 ? 2.219 3.012 9.816 1.00 95.56 111 LEU A O 1
ATOM 907 N N . THR A 1 112 ? 3.215 2.903 7.798 1.00 93.44 112 THR A N 1
ATOM 908 C CA . THR A 1 112 ? 4.375 3.756 8.115 1.00 93.44 112 THR A CA 1
ATOM 909 C C . THR A 1 112 ? 4.029 5.074 8.830 1.00 93.44 112 THR A C 1
ATOM 911 O O . THR A 1 112 ? 4.689 5.380 9.821 1.00 93.44 112 THR A O 1
ATOM 914 N N . PRO A 1 113 ? 2.985 5.844 8.454 1.00 93.31 113 PRO A N 1
ATOM 915 C CA . PRO A 1 113 ? 2.642 7.084 9.163 1.00 93.31 113 PRO A CA 1
ATOM 916 C C . PRO A 1 113 ? 2.263 6.887 10.642 1.00 93.31 113 PRO A C 1
ATOM 918 O O . PRO A 1 113 ? 2.464 7.784 11.464 1.00 93.31 113 PRO A O 1
ATOM 921 N N . ALA A 1 114 ? 1.739 5.709 10.994 1.00 93.06 114 ALA A N 1
ATOM 922 C CA . ALA A 1 114 ? 1.276 5.364 12.337 1.00 93.06 114 ALA A CA 1
ATOM 923 C C . ALA A 1 114 ? 2.281 4.507 13.142 1.00 93.06 114 ALA A C 1
ATOM 925 O O . ALA A 1 114 ? 2.079 4.275 14.335 1.00 93.06 114 ALA A O 1
ATOM 926 N N . GLU A 1 115 ? 3.377 4.038 12.532 1.00 93.00 115 GLU A N 1
ATOM 927 C CA . GLU A 1 115 ? 4.270 3.023 13.122 1.00 93.00 115 GLU A CA 1
ATOM 928 C C . GLU A 1 115 ? 4.985 3.486 14.407 1.00 93.00 115 GLU A C 1
ATOM 930 O O . GLU A 1 115 ? 5.257 2.683 15.303 1.00 93.00 115 GLU A O 1
ATOM 935 N N . VAL A 1 116 ? 5.244 4.794 14.531 1.00 92.81 116 VAL A N 1
ATOM 936 C CA . VAL A 1 116 ? 6.093 5.401 15.576 1.00 92.81 116 VAL A CA 1
ATOM 937 C C . VAL A 1 116 ? 5.589 5.124 16.996 1.00 92.81 116 VAL A C 1
ATOM 939 O O . VAL A 1 116 ? 6.390 4.954 17.917 1.00 92.81 116 VAL A O 1
ATOM 942 N N . ARG A 1 117 ? 4.265 5.093 17.194 1.00 96.06 117 ARG A N 1
ATOM 943 C CA . ARG A 1 117 ? 3.629 4.841 18.500 1.00 96.06 117 ARG A CA 1
ATOM 944 C C . ARG A 1 117 ? 2.951 3.480 18.597 1.00 96.06 117 ARG A C 1
ATOM 946 O O . ARG A 1 117 ? 2.498 3.123 19.685 1.00 96.06 117 ARG A O 1
ATOM 953 N N . MET A 1 118 ? 2.916 2.717 17.508 1.00 96.56 118 MET A N 1
ATOM 954 C CA . MET A 1 118 ? 2.236 1.433 17.469 1.00 96.56 118 MET A CA 1
ATOM 955 C C . MET A 1 118 ? 2.896 0.434 18.436 1.00 96.56 118 MET A C 1
ATOM 957 O O . MET A 1 118 ? 4.125 0.284 18.507 1.00 96.56 118 MET A O 1
ATOM 961 N N . THR A 1 119 ? 2.053 -0.250 19.204 1.00 96.69 119 THR A N 1
ATOM 962 C CA . THR A 1 119 ? 2.422 -1.305 20.157 1.00 96.69 119 THR A CA 1
ATOM 963 C C . THR A 1 119 ? 1.756 -2.634 19.821 1.00 96.69 119 THR A C 1
ATOM 965 O O . THR A 1 119 ? 2.327 -3.673 20.143 1.00 96.69 119 THR A O 1
ATOM 968 N N . SER A 1 120 ? 0.595 -2.611 19.158 1.00 97.38 120 SER A N 1
ATOM 969 C CA . SER A 1 120 ? -0.158 -3.798 18.753 1.00 97.38 120 SER A CA 1
ATOM 970 C C . SER A 1 120 ? -0.751 -3.617 17.356 1.00 97.38 120 SER A C 1
ATOM 972 O O . SER A 1 120 ? -1.392 -2.601 17.075 1.00 97.38 120 SER A O 1
ATOM 974 N N . LEU A 1 121 ? -0.534 -4.610 16.495 1.00 97.50 121 LEU A N 1
ATOM 975 C CA . LEU A 1 121 ? -1.105 -4.704 15.157 1.00 97.50 121 LEU A CA 1
ATOM 976 C C . LEU A 1 121 ? -1.700 -6.102 14.969 1.00 97.50 121 LEU A C 1
ATOM 978 O O . LEU A 1 121 ? -1.002 -7.092 15.192 1.00 97.50 121 LEU A O 1
ATOM 982 N N . ARG A 1 122 ? -2.957 -6.183 14.515 1.00 98.00 122 ARG A N 1
ATOM 983 C CA . ARG A 1 122 ? -3.576 -7.440 14.068 1.00 98.00 122 ARG A CA 1
ATOM 984 C C . ARG A 1 122 ? -3.989 -7.379 12.605 1.00 98.00 122 ARG A C 1
ATOM 986 O O . ARG A 1 122 ? -4.717 -6.481 12.179 1.00 98.00 122 ARG A O 1
ATOM 993 N N . LEU A 1 123 ? -3.513 -8.367 11.860 1.00 97.38 123 LEU A N 1
ATOM 994 C CA . LEU A 1 123 ? -3.702 -8.595 10.432 1.00 97.38 123 LEU A CA 1
ATOM 995 C C . LEU A 1 123 ? -4.286 -9.992 10.144 1.00 97.38 123 LEU A C 1
ATOM 997 O O . LEU A 1 123 ? -4.738 -10.229 9.022 1.00 97.38 123 LEU A O 1
ATOM 1001 N N . SER A 1 124 ? -4.262 -10.926 11.105 1.00 96.62 124 SER A N 1
ATOM 1002 C CA . SER A 1 124 ? -4.638 -12.328 10.866 1.00 96.62 124 SER A CA 1
ATOM 1003 C C . SER A 1 124 ? -6.105 -12.522 10.459 1.00 96.62 124 SER A C 1
ATOM 1005 O O . SER A 1 124 ? -6.965 -11.675 10.693 1.00 96.62 124 SER A O 1
ATOM 1007 N N . GLY A 1 125 ? -6.392 -13.624 9.759 1.00 96.56 125 GLY A N 1
ATOM 1008 C CA . GLY A 1 125 ? -7.709 -13.879 9.158 1.00 96.56 125 GLY A CA 1
ATOM 1009 C C . GLY A 1 125 ? -7.989 -13.128 7.845 1.00 96.56 125 GLY A C 1
ATOM 1010 O O . GLY A 1 125 ? -9.126 -13.146 7.386 1.00 96.56 125 GLY A O 1
ATOM 1011 N N . ASN A 1 126 ? -6.989 -12.479 7.236 1.00 98.19 126 ASN A N 1
ATOM 1012 C CA . ASN A 1 126 ? -7.082 -11.896 5.890 1.00 98.19 126 ASN A CA 1
ATOM 1013 C C . ASN A 1 126 ? -6.575 -12.871 4.800 1.00 98.19 126 ASN A C 1
ATOM 1015 O O . ASN A 1 126 ? -5.612 -13.602 5.043 1.00 98.19 126 ASN A O 1
ATOM 1019 N N . PRO A 1 127 ? -7.169 -12.878 3.588 1.00 97.62 127 PRO A N 1
ATOM 1020 C CA . PRO A 1 127 ? -6.815 -13.785 2.495 1.00 97.62 127 PRO A CA 1
ATOM 1021 C C . PRO A 1 127 ? -5.577 -13.311 1.715 1.00 97.62 127 PRO A C 1
ATOM 1023 O O . PRO A 1 127 ? -5.643 -13.062 0.510 1.00 97.62 127 PRO A O 1
ATOM 1026 N N . PHE A 1 128 ? -4.442 -13.164 2.399 1.00 97.69 128 PHE A N 1
ATOM 1027 C CA . PHE A 1 128 ? -3.238 -12.573 1.817 1.00 97.69 128 PHE A CA 1
ATOM 1028 C C . PHE A 1 128 ? -2.736 -13.326 0.574 1.00 97.69 128 PHE A C 1
ATOM 1030 O O . PHE A 1 128 ? -2.525 -14.545 0.592 1.00 97.69 128 PHE A O 1
ATOM 1037 N N . GLN A 1 129 ? -2.504 -12.571 -0.500 1.00 96.38 129 GLN A N 1
ATOM 1038 C CA . GLN A 1 129 ? -1.867 -13.030 -1.726 1.00 96.38 129 GLN A CA 1
ATOM 1039 C C . GLN A 1 129 ? -0.382 -12.657 -1.682 1.00 96.38 129 GLN A C 1
ATOM 1041 O O . GLN A 1 129 ? 0.008 -11.503 -1.854 1.00 96.38 129 GLN A O 1
ATOM 1046 N N . CYS A 1 130 ? 0.445 -13.663 -1.428 1.00 94.44 130 CYS A N 1
ATOM 1047 C CA . CYS A 1 130 ? 1.890 -13.568 -1.293 1.00 94.44 130 CYS A CA 1
ATOM 1048 C C . CYS A 1 130 ? 2.571 -13.607 -2.663 1.00 94.44 130 CYS A C 1
ATOM 1050 O O . CYS A 1 130 ? 3.123 -14.625 -3.078 1.00 94.44 130 CYS A O 1
ATOM 1052 N N . ASP A 1 131 ? 2.504 -12.479 -3.360 1.00 89.69 131 ASP A N 1
ATOM 1053 C CA . ASP A 1 131 ? 3.247 -12.199 -4.585 1.00 89.69 131 ASP A CA 1
ATOM 1054 C C . ASP A 1 131 ? 4.109 -10.928 -4.431 1.00 89.69 131 ASP A C 1
ATOM 1056 O O . ASP A 1 131 ? 4.202 -10.339 -3.352 1.00 89.69 131 ASP A O 1
ATOM 1060 N N . CYS A 1 132 ? 4.723 -10.456 -5.517 1.00 85.62 132 CYS A N 1
ATOM 1061 C CA . CYS A 1 132 ? 5.520 -9.229 -5.510 1.00 85.62 132 CYS A CA 1
ATOM 1062 C C . CYS A 1 132 ? 4.788 -7.974 -4.995 1.00 85.62 132 CYS A C 1
ATOM 1064 O O . CYS A 1 132 ? 5.471 -7.055 -4.544 1.00 85.62 132 CYS A O 1
ATOM 1066 N N . LEU A 1 133 ? 3.448 -7.911 -5.019 1.00 87.94 133 LEU A N 1
ATOM 1067 C CA . LEU A 1 133 ? 2.705 -6.781 -4.453 1.00 87.94 133 LEU A CA 1
ATOM 1068 C C . LEU A 1 133 ? 2.740 -6.782 -2.914 1.00 87.94 133 LEU A C 1
ATOM 1070 O O . LEU A 1 133 ? 2.614 -5.728 -2.296 1.00 87.94 133 LEU A O 1
ATOM 1074 N N . MET A 1 134 ? 2.928 -7.954 -2.299 1.00 90.50 134 MET A N 1
ATOM 1075 C CA . MET A 1 134 ? 3.040 -8.146 -0.847 1.00 90.50 134 MET A CA 1
ATOM 1076 C C . MET A 1 134 ? 4.431 -7.800 -0.296 1.00 90.50 134 MET A C 1
ATOM 1078 O O . MET A 1 134 ? 4.589 -7.602 0.910 1.00 90.50 134 MET A O 1
ATOM 1082 N N . LEU A 1 135 ? 5.455 -7.735 -1.155 1.00 87.38 135 LEU A N 1
ATOM 1083 C CA . LEU A 1 135 ? 6.857 -7.701 -0.729 1.00 87.38 135 LEU A CA 1
ATOM 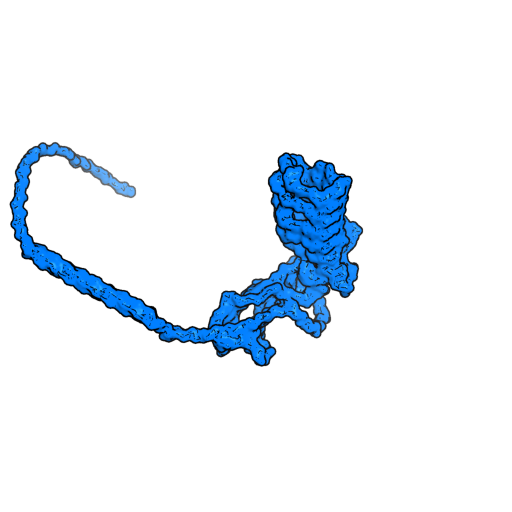1084 C C . LEU A 1 135 ? 7.174 -6.518 0.202 1.00 87.38 135 LEU A C 1
ATOM 1086 O O . LEU A 1 135 ? 7.821 -6.717 1.226 1.00 87.38 135 LEU A O 1
ATOM 1090 N N . SER A 1 136 ? 6.632 -5.326 -0.072 1.00 88.69 136 SER A N 1
ATOM 1091 C CA . SER A 1 136 ? 6.819 -4.143 0.782 1.00 88.69 136 SER A CA 1
ATOM 1092 C C . SER A 1 136 ? 6.247 -4.296 2.195 1.00 88.69 136 SER A C 1
ATOM 1094 O O . SER A 1 136 ? 6.790 -3.726 3.140 1.00 88.69 136 SER A O 1
ATOM 1096 N N . LEU A 1 137 ? 5.143 -5.040 2.356 1.00 92.94 137 LEU A N 1
ATOM 1097 C CA . LEU A 1 137 ? 4.592 -5.347 3.679 1.00 92.94 137 LEU A CA 1
ATOM 1098 C C . LEU A 1 137 ? 5.416 -6.433 4.358 1.00 92.94 137 LEU A C 1
ATOM 1100 O O . LEU A 1 137 ? 5.702 -6.309 5.542 1.00 92.94 137 LEU A O 1
ATOM 1104 N N . TRP A 1 138 ? 5.820 -7.470 3.620 1.00 92.44 138 TRP A N 1
ATOM 1105 C CA . TRP A 1 138 ? 6.681 -8.519 4.158 1.00 92.44 138 TRP A CA 1
ATOM 1106 C C . TRP A 1 138 ? 7.975 -7.932 4.740 1.00 92.44 138 TRP A C 1
ATOM 1108 O O . TRP A 1 138 ? 8.282 -8.218 5.893 1.00 92.44 138 TRP A O 1
ATOM 1118 N N . GLU A 1 139 ? 8.670 -7.050 4.010 1.00 87.12 139 GLU A N 1
ATOM 1119 C CA . GLU A 1 139 ? 9.873 -6.354 4.498 1.00 87.12 139 GLU A CA 1
ATOM 1120 C C . GLU A 1 139 ? 9.590 -5.598 5.806 1.00 87.12 139 GLU A C 1
ATOM 1122 O O . GLU A 1 139 ? 10.283 -5.792 6.806 1.00 87.12 139 GLU A O 1
ATOM 1127 N N . TRP A 1 140 ? 8.512 -4.809 5.835 1.00 91.94 140 TRP A N 1
ATOM 1128 C CA . TRP A 1 140 ? 8.113 -4.046 7.018 1.00 91.94 140 TRP A CA 1
ATOM 1129 C C . TRP A 1 140 ? 7.778 -4.946 8.218 1.00 91.94 140 TRP A C 1
ATOM 1131 O O . TRP A 1 140 ? 8.187 -4.643 9.338 1.00 91.94 140 TRP A O 1
ATOM 1141 N N . LEU A 1 141 ? 7.096 -6.079 8.006 1.00 93.19 141 LEU A N 1
ATOM 1142 C CA . LEU A 1 141 ? 6.756 -7.046 9.059 1.00 93.19 141 LEU A CA 1
ATOM 1143 C C . LEU A 1 141 ? 7.995 -7.747 9.640 1.00 93.19 141 LEU A C 1
ATOM 1145 O O . LEU A 1 141 ? 7.992 -8.061 10.831 1.00 93.19 141 LEU A O 1
ATOM 1149 N N . GLN A 1 142 ? 9.055 -7.965 8.851 1.00 89.06 142 GLN A N 1
ATOM 1150 C CA . GLN A 1 142 ? 10.327 -8.497 9.367 1.00 89.06 142 GLN A CA 1
ATOM 1151 C C . GLN A 1 142 ? 10.990 -7.512 10.343 1.00 89.06 142 GLN A C 1
ATOM 1153 O O . GLN A 1 142 ? 11.504 -7.922 11.384 1.00 89.06 142 GLN A O 1
ATOM 1158 N N . GLU A 1 143 ? 10.936 -6.211 10.052 1.00 88.75 143 GLU A N 1
ATOM 1159 C CA . GLU A 1 143 ? 11.467 -5.159 10.931 1.00 88.75 143 GLU A CA 1
ATOM 1160 C C . GLU A 1 143 ? 10.557 -4.889 12.147 1.00 88.75 143 GLU A C 1
ATOM 1162 O O . GLU A 1 143 ? 11.037 -4.588 13.243 1.00 88.75 143 GLU A O 1
ATOM 1167 N N . HIS A 1 144 ? 9.241 -5.060 11.984 1.00 93.00 144 HIS A N 1
ATOM 1168 C CA . HIS A 1 144 ? 8.218 -4.695 12.970 1.00 93.00 144 HIS A CA 1
ATOM 1169 C C . HIS A 1 144 ? 7.560 -5.878 13.694 1.00 93.00 144 HIS A C 1
ATOM 1171 O O . HIS A 1 144 ? 6.574 -5.683 14.407 1.00 93.00 144 HIS A O 1
ATOM 1177 N N . GLY A 1 145 ? 8.120 -7.091 13.614 1.00 89.75 145 GLY A N 1
ATOM 1178 C CA . GLY A 1 145 ? 7.529 -8.315 14.183 1.00 89.75 145 GLY A CA 1
ATOM 1179 C C . GLY A 1 145 ? 7.141 -8.245 15.672 1.00 89.75 145 GLY A C 1
ATOM 1180 O O . GLY A 1 145 ? 6.255 -8.973 16.114 1.00 89.75 145 GLY A O 1
ATOM 1181 N N . ARG A 1 146 ? 7.719 -7.312 16.448 1.00 92.25 146 ARG A N 1
ATOM 1182 C CA . ARG A 1 146 ? 7.301 -7.004 17.832 1.00 92.25 146 ARG A CA 1
ATOM 1183 C C . ARG A 1 146 ? 5.830 -6.580 17.969 1.00 92.25 146 ARG A C 1
ATOM 1185 O O . ARG A 1 146 ? 5.259 -6.779 19.034 1.00 92.25 146 ARG A O 1
ATOM 1192 N N . LEU A 1 147 ? 5.231 -5.990 16.932 1.00 95.12 147 LEU A N 1
ATOM 1193 C CA . LEU A 1 147 ? 3.845 -5.499 16.948 1.00 95.12 147 LEU A CA 1
ATOM 1194 C C . LEU A 1 147 ? 2.815 -6.634 16.870 1.00 95.12 147 LEU A C 1
ATOM 1196 O O . LEU A 1 147 ? 1.668 -6.451 17.263 1.00 95.12 147 LEU A O 1
ATOM 1200 N N . LEU A 1 148 ? 3.239 -7.810 16.399 1.00 94.31 148 LEU A N 1
ATOM 1201 C CA . LEU A 1 148 ? 2.392 -8.974 16.125 1.00 94.31 148 LEU A CA 1
ATOM 1202 C C . LEU A 1 148 ? 2.277 -9.929 17.328 1.00 94.31 148 LEU A C 1
ATOM 1204 O O . LEU A 1 148 ? 1.699 -11.006 17.220 1.00 94.31 148 LEU A O 1
ATOM 1208 N N . GLN A 1 149 ? 2.823 -9.558 18.493 1.00 88.88 149 GLN A N 1
ATOM 1209 C CA . GLN A 1 149 ? 2.821 -10.395 19.705 1.00 88.88 149 GLN A CA 1
ATOM 1210 C C . GLN A 1 149 ? 1.417 -10.699 20.259 1.00 88.88 149 GLN A C 1
ATOM 1212 O O . GLN A 1 149 ? 1.278 -11.583 21.100 1.00 88.88 149 GLN A O 1
ATOM 1217 N N . GLN A 1 150 ? 0.395 -9.957 19.822 1.00 85.75 150 GLN A N 1
ATOM 1218 C CA . GLN A 1 150 ? -0.997 -10.102 20.256 1.00 85.75 150 GLN A CA 1
ATOM 1219 C C . GLN A 1 150 ? -1.914 -10.682 19.166 1.00 85.75 150 GLN A C 1
ATOM 1221 O O . GLN A 1 150 ? -3.131 -10.509 19.249 1.00 85.75 150 GLN A O 1
ATOM 1226 N N . GLU A 1 151 ? -1.355 -11.316 18.135 1.00 90.19 151 GLU A N 1
ATOM 1227 C CA . GLU A 1 151 ? -2.133 -12.024 17.116 1.00 90.19 151 GLU A CA 1
ATOM 1228 C C . GLU A 1 151 ? -2.810 -13.278 17.681 1.00 90.19 151 GLU A C 1
ATOM 1230 O O . GLU A 1 151 ? -2.178 -14.088 18.359 1.00 90.19 151 GLU A O 1
ATOM 1235 N N . ASP A 1 152 ? -4.088 -13.476 17.345 1.00 86.81 152 ASP A N 1
ATOM 1236 C CA . ASP A 1 152 ? -4.844 -14.670 17.756 1.00 86.81 152 ASP A CA 1
ATOM 1237 C C . ASP A 1 152 ? -4.445 -15.920 16.952 1.00 86.81 152 ASP A C 1
ATOM 1239 O O . ASP A 1 152 ? -4.715 -17.052 17.355 1.00 86.81 152 ASP A O 1
ATOM 1243 N N . SER A 1 153 ? -3.863 -15.719 15.765 1.00 91.44 153 SER A N 1
ATOM 1244 C CA . SER A 1 153 ? -3.553 -16.770 14.795 1.00 91.44 153 SER A CA 1
ATOM 1245 C C . SER A 1 153 ? -2.385 -16.357 13.887 1.00 91.44 153 SER A C 1
ATOM 1247 O O . SER A 1 153 ? -2.157 -15.161 13.699 1.00 91.44 153 SER A O 1
ATOM 1249 N N . PRO A 1 154 ? -1.607 -17.306 13.330 1.00 92.00 154 PRO A N 1
ATOM 1250 C CA . PRO A 1 154 ? -0.447 -16.974 12.508 1.00 92.00 154 PRO A CA 1
ATOM 1251 C C . PRO A 1 154 ? -0.841 -16.257 11.210 1.00 92.00 154 PRO A C 1
ATOM 1253 O O . PRO A 1 154 ? -1.839 -16.588 10.571 1.00 92.00 154 PRO A O 1
ATOM 1256 N N . LEU A 1 155 ? 0.000 -15.315 10.779 1.00 95.62 155 LEU A N 1
ATOM 1257 C CA . LEU A 1 155 ? -0.113 -14.684 9.466 1.00 95.62 155 LEU A CA 1
ATOM 1258 C C . LEU A 1 155 ? 0.327 -15.657 8.379 1.00 95.62 155 LEU A C 1
ATOM 1260 O O . LEU A 1 155 ? 1.519 -15.932 8.248 1.00 95.62 155 LEU A O 1
ATOM 1264 N N . VAL A 1 156 ? -0.631 -16.158 7.604 1.00 96.12 156 VAL A N 1
ATOM 1265 C CA . VAL A 1 156 ? -0.403 -17.125 6.526 1.00 96.12 156 VAL A CA 1
ATOM 1266 C C . VAL A 1 156 ? -0.822 -16.575 5.168 1.00 96.12 156 VAL A C 1
ATOM 1268 O O . VAL A 1 156 ? -1.713 -15.733 5.067 1.00 96.12 156 VAL A O 1
ATOM 1271 N N . CYS A 1 157 ? -0.186 -17.074 4.113 1.00 97.38 157 CYS A N 1
ATOM 1272 C CA . CYS A 1 157 ? -0.630 -16.845 2.744 1.00 97.38 157 CYS A CA 1
ATOM 1273 C C . CYS A 1 157 ? -1.851 -17.716 2.428 1.00 97.38 157 CYS A C 1
ATOM 1275 O O . CYS A 1 157 ? -1.877 -18.901 2.759 1.00 97.38 157 CYS A O 1
ATOM 1277 N N . VAL A 1 158 ? -2.833 -17.166 1.717 1.00 97.56 158 VAL A N 1
ATOM 1278 C CA . VAL A 1 158 ? -3.941 -17.940 1.124 1.00 97.56 158 VAL A CA 1
ATOM 1279 C C . VAL A 1 158 ? -3.684 -18.202 -0.360 1.00 97.56 158 VAL A C 1
ATOM 1281 O O . VAL A 1 158 ? -3.990 -19.285 -0.866 1.00 97.56 158 VAL A O 1
ATOM 1284 N N . HIS A 1 159 ? -3.040 -17.248 -1.037 1.00 94.44 159 HIS A N 1
ATOM 1285 C CA . HIS A 1 159 ? -2.596 -17.367 -2.424 1.00 94.44 159 HIS A CA 1
ATOM 1286 C C . HIS A 1 159 ? -1.109 -16.989 -2.567 1.00 94.44 159 HIS A C 1
ATOM 1288 O O . HIS A 1 159 ? -0.595 -16.241 -1.735 1.00 94.44 159 HIS A O 1
ATOM 1294 N N . PRO A 1 160 ? -0.409 -17.453 -3.620 1.00 94.75 160 PRO A N 1
ATOM 1295 C CA . PRO A 1 160 ? -0.832 -18.493 -4.563 1.00 94.75 160 PRO A CA 1
ATOM 1296 C C . PRO A 1 160 ? -0.929 -19.869 -3.885 1.00 94.75 160 PRO A C 1
ATOM 1298 O O . PRO A 1 160 ? -0.325 -20.092 -2.843 1.00 94.75 160 PRO A O 1
ATOM 1301 N N . GLU A 1 161 ? -1.623 -20.824 -4.513 1.00 92.38 161 GLU A N 1
ATOM 1302 C CA . GLU A 1 161 ? -1.846 -22.185 -3.978 1.00 92.38 161 GLU A CA 1
ATOM 1303 C C . GLU A 1 161 ? -0.575 -22.887 -3.465 1.00 92.38 161 GLU A C 1
ATOM 1305 O O . GLU A 1 161 ? -0.623 -23.634 -2.495 1.00 92.38 161 GLU A O 1
ATOM 1310 N N . LYS A 1 162 ? 0.580 -22.618 -4.089 1.00 91.69 162 LYS A N 1
ATOM 1311 C CA . LYS A 1 162 ? 1.883 -23.181 -3.697 1.00 91.69 162 LYS A CA 1
ATOM 1312 C C . LYS A 1 162 ? 2.377 -22.721 -2.322 1.00 91.69 162 LYS A C 1
ATOM 1314 O O . LYS A 1 162 ? 3.174 -23.428 -1.720 1.00 91.69 162 LYS A O 1
ATOM 1319 N N . LEU A 1 163 ? 1.948 -21.541 -1.875 1.00 94.50 163 LEU A N 1
ATOM 1320 C CA . LEU A 1 163 ? 2.314 -20.940 -0.591 1.00 94.50 163 LEU A CA 1
ATOM 1321 C C . LEU A 1 163 ? 1.156 -20.977 0.411 1.00 94.50 163 LEU A C 1
ATOM 1323 O O . LEU A 1 163 ? 1.297 -20.444 1.507 1.00 94.50 163 LEU A O 1
ATOM 1327 N N . ARG A 1 164 ? 0.015 -21.590 0.065 1.00 96.00 164 ARG A N 1
ATOM 1328 C CA . ARG A 1 164 ? -1.145 -21.657 0.957 1.00 96.00 164 ARG A CA 1
ATOM 1329 C C . ARG A 1 164 ? -0.743 -22.223 2.325 1.00 96.00 164 ARG A C 1
ATOM 1331 O O . ARG A 1 164 ? 0.072 -23.144 2.408 1.00 96.00 164 ARG A O 1
ATOM 1338 N N . ASP A 1 165 ? -1.275 -21.615 3.379 1.00 95.62 165 ASP A N 1
ATOM 1339 C CA . ASP A 1 165 ? -1.045 -21.926 4.795 1.00 95.62 165 ASP A CA 1
ATOM 1340 C C . ASP A 1 165 ? 0.416 -21.759 5.277 1.00 95.62 165 ASP A C 1
ATOM 1342 O O . ASP A 1 165 ? 0.717 -22.009 6.445 1.00 95.62 165 ASP A O 1
ATOM 1346 N N . HIS A 1 166 ? 1.337 -21.277 4.430 1.00 95.00 166 HIS A N 1
ATOM 1347 C CA . HIS A 1 166 ? 2.704 -20.957 4.849 1.00 95.00 166 HIS A CA 1
ATOM 1348 C C . HIS A 1 166 ? 2.733 -19.627 5.604 1.00 95.00 166 HIS A C 1
ATOM 1350 O O . HIS A 1 166 ? 2.128 -18.642 5.176 1.00 95.00 166 HIS A O 1
ATOM 1356 N N . SER A 1 167 ? 3.476 -19.583 6.713 1.00 94.12 167 SER A N 1
ATOM 1357 C CA . SER A 1 167 ? 3.620 -18.373 7.526 1.00 94.12 167 SER A CA 1
ATOM 1358 C C . SER A 1 167 ? 4.416 -17.298 6.784 1.00 94.12 167 SER A C 1
ATOM 1360 O O . SER A 1 167 ? 5.592 -17.497 6.467 1.00 94.12 167 SER A O 1
ATOM 1362 N N . ILE A 1 168 ? 3.794 -16.135 6.572 1.00 94.62 168 ILE A N 1
ATOM 1363 C CA . ILE A 1 168 ? 4.356 -14.968 5.872 1.00 94.62 168 ILE A CA 1
ATOM 1364 C C . ILE A 1 168 ? 5.711 -14.581 6.471 1.00 94.62 168 ILE A C 1
ATOM 1366 O O . ILE A 1 168 ? 6.671 -14.339 5.743 1.00 94.62 168 ILE A O 1
ATOM 1370 N N . LEU A 1 169 ? 5.818 -14.600 7.802 1.00 91.06 169 LEU A N 1
ATOM 1371 C CA . LEU A 1 169 ? 7.037 -14.226 8.525 1.00 91.06 169 LEU A CA 1
ATOM 1372 C C . LEU A 1 169 ? 8.205 -15.201 8.295 1.00 91.06 169 LEU A C 1
ATOM 1374 O O . LEU A 1 169 ? 9.353 -14.830 8.520 1.00 91.06 169 LEU A O 1
ATOM 1378 N N . THR A 1 170 ? 7.929 -16.429 7.848 1.00 90.25 170 THR A N 1
ATOM 1379 C CA . THR A 1 170 ? 8.947 -17.466 7.592 1.00 90.25 170 THR A CA 1
ATOM 1380 C C . THR A 1 170 ? 9.353 -17.596 6.126 1.00 90.25 170 THR A C 1
ATOM 1382 O O . THR A 1 170 ? 10.359 -18.244 5.841 1.00 90.25 170 THR A O 1
ATOM 1385 N N . LEU A 1 171 ? 8.593 -16.998 5.203 1.00 89.25 171 LEU A N 1
ATOM 1386 C CA . LEU A 1 171 ? 8.870 -17.079 3.770 1.00 89.25 171 LEU A CA 1
ATOM 1387 C C . LEU A 1 171 ? 10.147 -16.339 3.380 1.00 89.25 171 LEU A C 1
ATOM 1389 O O . LEU A 1 171 ? 10.497 -15.305 3.953 1.00 89.25 171 LEU A O 1
ATOM 1393 N N . HIS A 1 172 ? 10.807 -16.845 2.344 1.00 83.62 172 HIS A N 1
ATOM 1394 C CA . HIS A 1 172 ? 11.916 -16.164 1.704 1.00 83.62 172 HIS A CA 1
ATOM 1395 C C . HIS A 1 172 ? 11.386 -15.112 0.712 1.00 83.62 172 HIS A C 1
ATOM 1397 O O . HIS A 1 172 ? 10.399 -15.365 0.016 1.00 83.62 172 HIS A O 1
ATOM 1403 N N . PRO A 1 173 ? 12.039 -13.948 0.545 1.00 83.31 173 PRO A N 1
ATOM 1404 C CA . PRO A 1 173 ? 11.532 -12.924 -0.366 1.00 83.31 173 PRO A CA 1
ATOM 1405 C C . PRO A 1 173 ? 11.503 -13.355 -1.843 1.00 83.31 173 PRO A C 1
ATOM 1407 O O . PRO A 1 173 ? 10.736 -12.788 -2.616 1.00 83.31 173 PRO A O 1
ATOM 1410 N N . SER A 1 174 ? 12.277 -14.370 -2.252 1.00 79.88 174 SER A N 1
ATOM 1411 C CA . SER A 1 174 ? 12.149 -14.966 -3.596 1.00 79.88 174 SER A CA 1
ATOM 1412 C C . SER A 1 174 ? 10.952 -15.910 -3.749 1.00 79.88 174 SER A C 1
ATOM 1414 O O . SER A 1 174 ? 10.549 -16.160 -4.880 1.00 79.88 174 SER A O 1
ATOM 1416 N N . ASP A 1 175 ? 10.397 -16.440 -2.655 1.00 85.06 175 ASP A N 1
ATOM 1417 C CA . ASP A 1 175 ? 9.169 -17.249 -2.697 1.00 85.06 175 ASP A CA 1
ATOM 1418 C C . ASP A 1 175 ? 7.979 -16.341 -3.028 1.00 85.06 175 ASP A C 1
ATOM 1420 O O . ASP A 1 175 ? 7.138 -16.674 -3.860 1.00 85.06 175 ASP A O 1
ATOM 1424 N N . ILE A 1 176 ? 7.975 -15.155 -2.409 1.00 86.69 176 ILE A N 1
ATOM 1425 C CA . ILE A 1 176 ? 6.999 -14.079 -2.604 1.00 86.69 176 ILE A CA 1
ATOM 1426 C C . ILE A 1 176 ? 7.220 -13.385 -3.957 1.00 86.69 176 ILE A C 1
ATOM 1428 O O . ILE A 1 176 ? 6.281 -13.172 -4.719 1.00 86.69 176 ILE A O 1
ATOM 1432 N N . CYS A 1 177 ? 8.465 -13.031 -4.288 1.00 84.38 177 CYS A N 1
ATOM 1433 C CA . CYS A 1 177 ? 8.797 -12.282 -5.497 1.00 84.38 177 CYS A CA 1
ATOM 1434 C C . CYS A 1 177 ? 10.056 -12.824 -6.204 1.00 84.38 177 CYS A C 1
ATOM 1436 O O . CYS A 1 177 ? 11.160 -12.292 -6.033 1.00 84.38 177 CYS A O 1
ATOM 1438 N N . PRO A 1 178 ? 9.921 -13.859 -7.054 1.00 76.38 178 PRO A N 1
ATOM 1439 C CA . PRO A 1 178 ? 11.053 -14.503 -7.728 1.00 76.38 178 PRO A CA 1
ATOM 1440 C C . PRO A 1 178 ? 11.693 -13.652 -8.836 1.00 76.38 178 PRO A C 1
ATOM 1442 O O . PRO A 1 178 ? 12.727 -14.031 -9.381 1.00 76.38 178 PRO A O 1
ATOM 1445 N N . SER A 1 179 ? 11.102 -12.512 -9.210 1.00 76.62 179 SER A N 1
ATOM 1446 C CA . SER A 1 179 ? 11.711 -11.522 -10.109 1.00 76.62 179 SER A CA 1
ATOM 1447 C C . SER A 1 179 ? 11.097 -10.133 -9.859 1.00 76.62 179 SER A C 1
ATOM 1449 O O . SER A 1 179 ? 9.874 -10.056 -9.743 1.00 76.62 179 SER A O 1
ATOM 1451 N N . PRO A 1 180 ? 11.880 -9.036 -9.774 1.00 76.75 180 PRO A N 1
ATOM 1452 C CA . PRO A 1 180 ? 11.345 -7.715 -9.419 1.00 76.75 180 PRO A CA 1
ATOM 1453 C C . PRO A 1 180 ? 10.401 -7.146 -10.482 1.00 76.75 180 PRO A C 1
ATOM 1455 O O . PRO A 1 180 ? 10.649 -7.322 -11.669 1.00 76.75 180 PRO A O 1
ATOM 1458 N N . LEU A 1 181 ? 9.371 -6.396 -10.084 1.00 80.06 181 LEU A N 1
ATOM 1459 C CA . LEU A 1 181 ? 8.408 -5.814 -11.024 1.00 80.06 181 LEU A CA 1
ATOM 1460 C C . LEU A 1 181 ? 8.856 -4.452 -11.574 1.00 80.06 181 LEU A C 1
ATOM 1462 O O . LEU A 1 181 ? 9.108 -3.516 -10.814 1.00 80.06 181 LEU A O 1
ATOM 1466 N N . VAL A 1 182 ? 8.867 -4.325 -12.905 1.00 85.25 182 VAL A N 1
ATOM 1467 C CA . VAL A 1 182 ? 8.912 -3.026 -13.598 1.00 85.25 182 VAL A CA 1
ATOM 1468 C C . VAL A 1 182 ? 7.467 -2.602 -13.849 1.00 85.25 182 VAL A C 1
ATOM 1470 O O . VAL A 1 182 ? 6.778 -3.199 -14.679 1.00 85.25 182 VAL A O 1
ATOM 1473 N N . SER A 1 183 ? 6.980 -1.616 -13.094 1.00 84.69 183 SER A N 1
ATOM 1474 C CA . SER A 1 183 ? 5.567 -1.220 -13.106 1.00 84.69 183 SER A CA 1
ATOM 1475 C C . SER A 1 183 ? 5.204 -0.398 -14.335 1.00 84.69 183 SER A C 1
ATOM 1477 O O . SER A 1 183 ? 4.101 -0.577 -14.848 1.00 84.69 183 SER A O 1
ATOM 1479 N N . ASP A 1 184 ? 6.121 0.408 -14.878 1.00 88.31 184 ASP A N 1
ATOM 1480 C CA . ASP A 1 184 ? 5.902 1.140 -16.132 1.00 88.31 184 ASP A CA 1
ATOM 1481 C C . ASP A 1 184 ? 7.185 1.411 -16.937 1.00 88.31 184 ASP A C 1
ATOM 1483 O O . ASP A 1 184 ? 8.287 1.292 -16.404 1.00 88.31 184 ASP A O 1
ATOM 1487 N N . LEU A 1 185 ? 7.047 1.731 -18.229 1.00 93.00 185 LEU A N 1
ATOM 1488 C CA . LEU A 1 185 ? 8.134 2.110 -19.141 1.00 93.00 185 LEU A CA 1
ATOM 1489 C C . LEU A 1 185 ? 7.632 3.120 -20.186 1.00 93.00 185 LEU A C 1
ATOM 1491 O O . LEU A 1 185 ? 6.885 2.759 -21.098 1.00 93.00 185 LEU A O 1
ATOM 1495 N N . GLU A 1 186 ? 8.119 4.354 -20.104 1.00 93.50 186 GLU A N 1
ATOM 1496 C CA . GLU A 1 186 ? 7.718 5.481 -20.949 1.00 93.50 186 GLU A CA 1
ATOM 1497 C C . GLU A 1 186 ? 8.887 6.109 -21.734 1.00 93.50 186 GLU A C 1
ATOM 1499 O O . GLU A 1 186 ? 10.071 5.883 -21.459 1.00 93.50 186 GLU A O 1
ATOM 1504 N N . VAL A 1 187 ? 8.541 6.938 -22.725 1.00 92.06 187 VAL A N 1
ATOM 1505 C CA . VAL A 1 187 ? 9.481 7.759 -23.503 1.00 92.06 187 VAL A CA 1
ATOM 1506 C C . VAL A 1 187 ? 9.375 9.199 -23.041 1.00 92.06 187 VAL A C 1
ATOM 1508 O O . VAL A 1 187 ? 8.329 9.822 -23.197 1.00 92.06 187 VAL A O 1
ATOM 1511 N N . GLN A 1 188 ? 10.479 9.753 -22.553 1.00 91.56 188 GLN A N 1
ATOM 1512 C CA . GLN A 1 188 ? 10.530 11.144 -22.100 1.00 91.56 188 GLN A CA 1
ATOM 1513 C C . GLN A 1 188 ? 11.131 12.095 -23.141 1.00 91.56 188 GLN A C 1
ATOM 1515 O O . GLN A 1 188 ? 10.839 13.290 -23.114 1.00 91.56 188 GLN A O 1
ATOM 1520 N N . ARG A 1 189 ? 11.956 11.592 -24.070 1.00 88.00 189 ARG A N 1
ATOM 1521 C CA . ARG A 1 189 ? 12.460 12.342 -25.238 1.00 88.00 189 ARG A CA 1
ATOM 1522 C C . ARG A 1 189 ? 12.669 11.413 -26.421 1.00 88.00 189 ARG A C 1
ATOM 1524 O O . ARG A 1 189 ? 13.111 10.284 -26.230 1.00 88.00 189 ARG A O 1
ATOM 1531 N N . LEU A 1 190 ? 12.408 11.907 -27.626 1.00 88.62 190 LEU A N 1
ATOM 1532 C CA . LEU A 1 190 ? 12.541 11.160 -28.873 1.00 88.62 190 LEU A CA 1
ATOM 1533 C C . LEU A 1 190 ? 12.942 12.108 -30.005 1.00 88.62 190 LEU A C 1
ATOM 1535 O O . LEU A 1 190 ? 12.177 12.999 -30.364 1.00 88.62 190 LEU A O 1
ATOM 1539 N N . ASP A 1 191 ? 14.115 11.871 -30.582 1.00 83.88 191 ASP A N 1
ATOM 1540 C CA . ASP A 1 191 ? 14.663 12.608 -31.719 1.00 83.88 191 ASP A CA 1
ATOM 1541 C C . ASP A 1 191 ? 14.928 11.654 -32.904 1.00 83.88 191 ASP A C 1
ATOM 1543 O O . ASP A 1 191 ? 14.420 10.530 -32.969 1.00 83.88 191 ASP A O 1
ATOM 1547 N N . SER A 1 192 ? 15.723 12.091 -33.885 1.00 83.31 192 SER A N 1
ATOM 1548 C CA . SER A 1 192 ? 16.116 11.255 -35.027 1.00 83.31 192 SER A CA 1
ATOM 1549 C C . SER A 1 192 ? 17.180 10.200 -34.713 1.00 83.31 192 SER A C 1
ATOM 1551 O O . SER A 1 192 ? 17.288 9.221 -35.443 1.00 83.31 192 SER A O 1
ATOM 1553 N N . ASN A 1 193 ? 17.989 10.421 -33.673 1.00 84.56 193 ASN A N 1
ATOM 1554 C CA . ASN A 1 193 ? 19.124 9.567 -33.293 1.00 84.56 193 ASN A CA 1
ATOM 1555 C C . ASN A 1 193 ? 19.321 9.435 -31.768 1.00 84.56 193 ASN A C 1
ATOM 1557 O O . ASN A 1 193 ? 20.288 8.810 -31.341 1.00 84.56 193 ASN A O 1
ATOM 1561 N N . HIS A 1 194 ? 18.442 10.041 -30.966 1.00 87.00 194 HIS A N 1
ATOM 1562 C CA . HIS A 1 194 ? 18.517 10.077 -29.506 1.00 87.00 194 HIS A CA 1
ATOM 1563 C C . HIS A 1 194 ? 17.154 9.713 -28.907 1.00 87.00 194 HIS A C 1
ATOM 1565 O O . HIS A 1 194 ? 16.109 10.095 -29.445 1.00 87.00 194 HIS A O 1
ATOM 1571 N N . LEU A 1 195 ? 17.164 8.984 -27.795 1.00 89.56 195 LEU A N 1
ATOM 1572 C CA . LEU A 1 195 ? 15.971 8.545 -27.077 1.00 89.56 195 LEU A CA 1
ATOM 1573 C C . LEU A 1 195 ? 16.233 8.546 -25.571 1.00 89.56 195 LEU A C 1
ATOM 1575 O O . LEU A 1 195 ? 17.144 7.871 -25.113 1.00 89.56 195 LEU A O 1
ATOM 1579 N N . THR A 1 196 ? 15.363 9.182 -24.792 1.00 92.19 196 THR A N 1
ATOM 1580 C CA . THR A 1 196 ? 15.331 9.019 -23.332 1.00 92.19 196 THR A CA 1
ATOM 1581 C C . THR A 1 196 ? 14.157 8.122 -22.955 1.00 92.19 196 THR A C 1
ATOM 1583 O O . THR A 1 196 ? 13.004 8.500 -23.189 1.00 92.19 196 THR A O 1
ATOM 1586 N N . VAL A 1 197 ? 14.425 6.977 -22.323 1.00 94.38 197 VA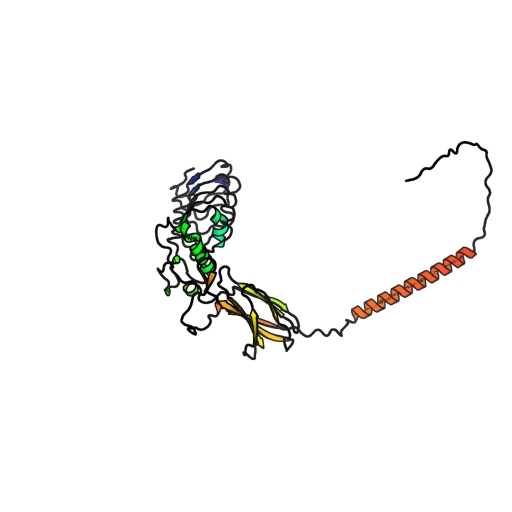L A N 1
ATOM 1587 C CA . VAL A 1 197 ? 13.396 6.146 -21.672 1.00 94.38 197 VAL A CA 1
ATOM 1588 C C . VAL A 1 197 ? 13.451 6.303 -20.158 1.00 94.38 197 VAL A C 1
ATOM 1590 O O . VAL A 1 197 ? 14.528 6.477 -19.584 1.00 94.38 197 VAL A O 1
ATOM 1593 N N . ALA A 1 198 ? 12.298 6.213 -19.506 1.00 95.31 198 ALA A N 1
ATOM 1594 C CA . ALA A 1 198 ? 12.182 6.167 -18.053 1.00 95.31 198 ALA A CA 1
ATOM 1595 C C . ALA A 1 198 ? 11.227 5.055 -17.626 1.00 95.31 198 ALA A C 1
ATOM 1597 O O . ALA A 1 198 ? 10.373 4.633 -18.401 1.00 95.31 198 ALA A O 1
ATOM 1598 N N . TRP A 1 199 ? 11.407 4.543 -16.415 1.00 93.56 199 TRP A N 1
ATOM 1599 C CA . TRP A 1 199 ? 10.624 3.427 -15.902 1.00 93.56 199 TRP A CA 1
ATOM 1600 C C . TRP A 1 199 ? 10.343 3.581 -14.418 1.00 93.56 199 TRP A C 1
ATOM 1602 O O . TRP A 1 199 ? 11.169 4.083 -13.647 1.00 93.56 199 TRP A O 1
ATOM 1612 N N . GLU A 1 200 ? 9.191 3.062 -14.025 1.00 90.88 200 GLU A N 1
ATOM 1613 C CA . GLU A 1 200 ? 8.811 2.915 -12.631 1.00 90.88 200 GLU A CA 1
ATOM 1614 C C . GLU A 1 200 ? 8.975 1.465 -12.178 1.00 90.88 200 GLU A C 1
ATOM 1616 O O . GLU A 1 200 ? 8.983 0.515 -12.969 1.00 90.88 200 GLU A O 1
ATOM 1621 N N . VAL A 1 201 ? 9.132 1.304 -10.870 1.00 86.31 201 VAL A N 1
ATOM 1622 C CA . VAL A 1 201 ? 9.164 0.012 -10.188 1.00 86.31 201 VAL A CA 1
ATOM 1623 C C . VAL A 1 201 ? 8.312 0.121 -8.942 1.00 86.31 201 VAL A C 1
ATOM 1625 O O . VAL A 1 201 ? 8.161 1.207 -8.380 1.00 86.31 201 VAL A O 1
ATOM 1628 N N . GLN A 1 202 ? 7.776 -1.004 -8.496 1.00 75.25 202 GLN A N 1
ATOM 1629 C CA . GLN A 1 202 ? 6.987 -1.028 -7.277 1.00 75.25 202 GLN A CA 1
ATOM 1630 C C . GLN A 1 202 ? 7.863 -0.814 -6.030 1.00 75.25 202 GLN A C 1
ATOM 1632 O O . GLN A 1 202 ? 9.043 -1.163 -6.007 1.00 75.25 202 GLN A O 1
ATOM 1637 N N . ASN A 1 203 ? 7.288 -0.245 -4.971 1.00 66.75 203 ASN A N 1
ATOM 1638 C CA . ASN A 1 203 ? 7.979 -0.132 -3.688 1.00 66.75 203 ASN A CA 1
ATOM 1639 C C . ASN A 1 203 ? 8.259 -1.522 -3.089 1.00 66.75 203 ASN A C 1
ATOM 1641 O O . ASN A 1 203 ? 7.510 -2.469 -3.317 1.00 66.75 203 ASN A O 1
ATOM 1645 N N . GLY A 1 204 ? 9.356 -1.642 -2.339 1.00 63.69 204 GLY A N 1
ATOM 1646 C CA . GLY A 1 204 ? 9.814 -2.912 -1.763 1.00 63.69 204 GLY A CA 1
ATOM 1647 C C . GLY A 1 204 ? 10.393 -3.914 -2.769 1.00 63.69 204 GLY A C 1
ATOM 1648 O O . GLY A 1 204 ? 10.728 -5.033 -2.407 1.00 63.69 204 GLY A O 1
ATOM 1649 N N . THR A 1 205 ? 10.548 -3.568 -4.053 1.00 64.25 205 THR A N 1
ATOM 1650 C CA . THR A 1 205 ? 11.227 -4.472 -4.993 1.00 64.25 205 THR A CA 1
ATOM 1651 C C . THR A 1 205 ? 12.718 -4.584 -4.660 1.00 64.25 205 THR A C 1
ATOM 1653 O O . THR A 1 205 ? 13.454 -3.602 -4.789 1.00 64.25 205 THR A O 1
ATOM 1656 N N . LEU A 1 206 ? 13.180 -5.796 -4.331 1.00 71.69 206 LEU A N 1
ATOM 1657 C CA . LEU A 1 206 ? 14.589 -6.145 -4.080 1.00 71.69 206 LEU A CA 1
ATOM 1658 C C . LEU A 1 206 ? 15.440 -6.101 -5.364 1.00 71.69 206 LEU A C 1
ATOM 1660 O O . LEU A 1 206 ? 15.908 -7.121 -5.873 1.00 71.69 206 LEU A O 1
ATOM 1664 N N . ILE A 1 207 ? 15.612 -4.907 -5.926 1.00 78.88 207 ILE A N 1
ATOM 1665 C CA . ILE A 1 207 ? 16.314 -4.664 -7.189 1.00 78.88 207 ILE A CA 1
ATOM 1666 C C . ILE A 1 207 ? 17.821 -4.537 -6.954 1.00 78.88 207 ILE A C 1
ATOM 1668 O O . ILE A 1 207 ? 18.287 -3.727 -6.158 1.00 78.88 207 ILE A O 1
ATOM 1672 N N . GLY A 1 208 ? 18.598 -5.308 -7.713 1.00 78.62 208 GLY A N 1
ATOM 1673 C CA . GLY A 1 208 ? 20.052 -5.174 -7.824 1.00 78.62 208 GLY A CA 1
ATOM 1674 C C . GLY A 1 208 ? 20.504 -4.146 -8.853 1.00 78.62 208 GLY A C 1
ATOM 1675 O O . GLY A 1 208 ? 21.554 -3.525 -8.684 1.00 78.62 208 GLY A O 1
ATOM 1676 N N . GLY A 1 209 ? 19.707 -3.962 -9.900 1.00 87.12 209 GLY A N 1
ATOM 1677 C CA . GLY A 1 209 ? 20.016 -3.111 -11.041 1.00 87.12 209 GLY A CA 1
ATOM 1678 C C . GLY A 1 209 ? 19.059 -3.341 -12.203 1.00 87.12 209 GLY A C 1
ATOM 1679 O O . GLY A 1 209 ? 18.113 -4.126 -12.098 1.00 87.12 209 GLY A O 1
ATOM 1680 N N . PHE A 1 210 ? 19.339 -2.700 -13.331 1.00 89.94 210 PHE A N 1
ATOM 1681 C CA . PHE A 1 210 ? 18.563 -2.845 -14.562 1.00 89.94 210 PHE A CA 1
ATOM 1682 C C . PHE A 1 210 ? 19.472 -3.134 -15.747 1.00 89.94 210 PHE A C 1
ATOM 1684 O O . PHE A 1 210 ? 20.556 -2.564 -15.848 1.00 89.94 210 PHE A O 1
ATOM 1691 N N . THR A 1 211 ? 18.999 -3.946 -16.684 1.00 91.25 211 THR A N 1
ATOM 1692 C CA . THR A 1 211 ? 19.626 -4.107 -17.996 1.00 91.25 211 THR A CA 1
ATOM 1693 C C . THR A 1 211 ? 18.723 -3.472 -19.045 1.00 91.25 211 THR A C 1
ATOM 1695 O O . THR A 1 211 ? 17.556 -3.852 -19.183 1.00 91.25 211 THR A O 1
ATOM 1698 N N . VAL A 1 212 ? 19.260 -2.501 -19.786 1.00 92.38 212 VAL A N 1
ATOM 1699 C CA . VAL A 1 212 ? 18.570 -1.851 -20.906 1.00 92.38 212 VAL A CA 1
ATOM 1700 C C . VAL A 1 212 ? 19.040 -2.488 -22.208 1.00 92.38 212 VAL A C 1
ATOM 1702 O O . VAL A 1 212 ? 20.239 -2.576 -22.492 1.00 92.38 212 VAL A O 1
ATOM 1705 N N . THR A 1 213 ? 18.077 -2.945 -23.000 1.00 91.38 213 THR A N 1
ATOM 1706 C CA . THR A 1 213 ? 18.298 -3.576 -24.304 1.00 91.38 213 THR A CA 1
ATOM 1707 C C . THR A 1 213 ? 17.488 -2.861 -25.368 1.00 91.38 213 THR A C 1
ATOM 1709 O O . THR A 1 213 ? 16.384 -2.385 -25.099 1.00 91.38 213 THR A O 1
ATOM 1712 N N . TYR A 1 214 ? 18.003 -2.818 -26.590 1.00 90.38 214 TYR A N 1
ATOM 1713 C CA . TYR A 1 214 ? 17.245 -2.330 -27.735 1.00 90.38 214 TYR A CA 1
ATOM 1714 C C . TYR A 1 214 ? 17.600 -3.098 -29.004 1.00 90.38 214 TYR A C 1
ATOM 1716 O O . TYR A 1 214 ? 18.665 -3.708 -29.108 1.00 90.38 214 TYR A O 1
ATOM 1724 N N . HIS A 1 215 ? 16.694 -3.092 -29.975 1.00 89.38 215 HIS A N 1
ATOM 1725 C CA . HIS A 1 215 ? 16.961 -3.575 -31.326 1.00 89.38 215 HIS A CA 1
ATOM 1726 C C . HIS A 1 215 ? 15.993 -2.956 -32.329 1.00 89.38 215 HIS A C 1
ATOM 1728 O O . HIS A 1 215 ? 14.893 -2.536 -31.971 1.00 89.38 215 HIS A O 1
ATOM 1734 N N . VAL A 1 216 ? 16.364 -2.965 -33.611 1.00 88.12 216 VAL A N 1
ATOM 1735 C CA . VAL A 1 216 ? 15.402 -2.721 -34.693 1.00 88.12 216 VAL A CA 1
ATOM 1736 C C . VAL A 1 216 ? 14.321 -3.804 -34.618 1.00 88.12 216 VAL A C 1
ATOM 1738 O O . VAL A 1 216 ? 14.637 -4.997 -34.547 1.00 88.12 216 VAL A O 1
ATOM 1741 N N . THR A 1 217 ? 13.046 -3.416 -34.610 1.00 86.12 217 THR A N 1
ATOM 1742 C CA . THR A 1 217 ? 11.909 -4.317 -34.325 1.00 86.12 217 THR A CA 1
ATOM 1743 C C . THR A 1 217 ? 11.845 -5.521 -35.277 1.00 86.12 217 THR A C 1
ATOM 1745 O O . THR A 1 217 ? 11.435 -6.607 -34.872 1.00 86.12 217 THR A O 1
ATOM 1748 N N . THR A 1 218 ? 12.322 -5.372 -36.517 1.00 84.50 218 THR A N 1
ATOM 1749 C CA . THR A 1 218 ? 12.393 -6.450 -37.520 1.00 84.50 218 THR A CA 1
ATOM 1750 C C . THR A 1 218 ? 13.515 -7.465 -37.276 1.00 84.50 218 THR A C 1
ATOM 1752 O O . THR A 1 218 ? 13.336 -8.634 -37.604 1.00 84.50 218 THR A O 1
ATOM 1755 N N . SER A 1 219 ? 14.646 -7.058 -36.686 1.00 80.94 219 S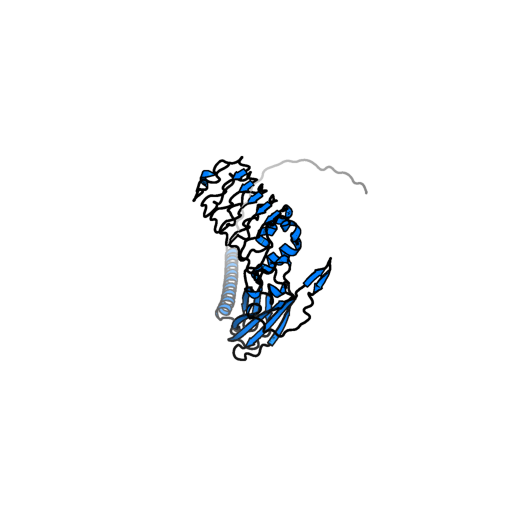ER A N 1
ATOM 1756 C CA . SER A 1 219 ? 15.840 -7.912 -36.527 1.00 80.94 219 SER A CA 1
ATOM 1757 C C . SER A 1 219 ? 15.714 -8.921 -35.381 1.00 80.94 219 SER A C 1
ATOM 1759 O O . SER A 1 219 ? 16.362 -9.961 -35.403 1.00 80.94 219 SER A O 1
ATOM 1761 N N . ARG A 1 220 ? 14.901 -8.611 -34.357 1.00 71.56 220 ARG A N 1
ATOM 1762 C CA . ARG A 1 220 ? 14.681 -9.404 -33.120 1.00 71.56 220 ARG A CA 1
ATOM 1763 C C . ARG A 1 220 ? 15.927 -9.784 -32.296 1.00 71.56 220 ARG A C 1
ATOM 1765 O O . ARG A 1 220 ? 15.778 -10.394 -31.244 1.00 71.56 220 ARG A O 1
ATOM 1772 N N . THR A 1 221 ? 17.128 -9.413 -32.725 1.00 77.75 221 THR A N 1
ATOM 1773 C CA . THR A 1 221 ? 18.407 -9.623 -32.032 1.00 77.75 221 THR A CA 1
ATOM 1774 C C . THR A 1 221 ? 18.677 -8.475 -31.049 1.00 77.75 221 THR A C 1
ATOM 1776 O O . THR A 1 221 ? 19.056 -7.394 -31.509 1.00 77.75 221 THR A O 1
ATOM 1779 N N . PRO A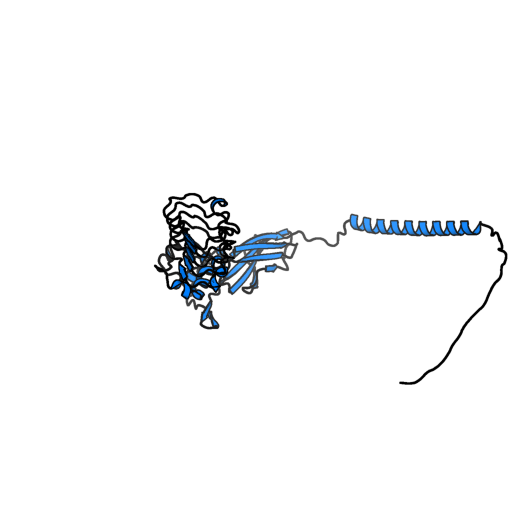 1 222 ? 18.474 -8.648 -29.727 1.00 72.69 222 PRO A N 1
ATOM 1780 C CA . PRO A 1 222 ? 18.669 -7.577 -28.753 1.00 72.69 222 PRO A CA 1
ATOM 1781 C C . PRO A 1 222 ? 20.148 -7.212 -28.610 1.00 72.69 222 PRO A C 1
ATOM 1783 O O . PRO A 1 222 ? 20.992 -8.080 -28.398 1.00 72.69 222 PRO A O 1
ATOM 1786 N N . VAL A 1 223 ? 20.449 -5.916 -28.651 1.00 79.00 223 VAL A N 1
ATOM 1787 C CA . VAL A 1 223 ? 21.741 -5.368 -28.230 1.00 79.00 223 VAL A CA 1
ATOM 1788 C C . VAL A 1 223 ? 21.608 -4.947 -26.769 1.00 79.00 223 VAL A C 1
ATOM 1790 O O . VAL A 1 223 ? 20.734 -4.147 -26.425 1.00 79.00 223 VAL A O 1
ATOM 1793 N N . VAL A 1 224 ? 22.455 -5.500 -25.898 1.00 72.12 224 VAL A N 1
ATOM 1794 C CA . VAL A 1 224 ? 22.603 -5.026 -24.514 1.00 72.12 224 VAL A CA 1
ATOM 1795 C C . VAL A 1 224 ? 23.395 -3.728 -24.558 1.00 72.12 224 VAL A C 1
ATOM 1797 O O . VAL A 1 224 ? 24.541 -3.732 -25.002 1.00 72.12 224 VAL A O 1
ATOM 1800 N N . LEU A 1 225 ? 22.777 -2.626 -24.132 1.00 74.81 225 LEU A N 1
ATOM 1801 C CA . LEU A 1 225 ? 23.383 -1.297 -24.210 1.00 74.81 225 LEU A CA 1
ATOM 1802 C C . LEU A 1 225 ? 23.939 -0.842 -22.855 1.00 74.81 225 LEU A C 1
ATOM 1804 O O . LEU A 1 225 ? 25.038 -0.300 -22.807 1.00 74.81 225 LEU A O 1
ATOM 1808 N N . ALA A 1 226 ? 23.236 -1.117 -21.751 1.00 85.06 226 ALA A N 1
ATOM 1809 C CA . ALA A 1 226 ? 23.710 -0.746 -20.420 1.00 85.06 226 ALA A CA 1
ATOM 1810 C C . ALA A 1 226 ? 23.257 -1.705 -19.314 1.00 85.06 226 ALA A C 1
ATOM 1812 O O . ALA A 1 226 ? 22.130 -2.204 -19.323 1.00 85.06 226 ALA A O 1
ATOM 1813 N N . ASN A 1 227 ? 24.131 -1.873 -18.318 1.00 89.25 227 ASN A N 1
ATOM 1814 C CA . ASN A 1 227 ? 23.806 -2.403 -16.998 1.00 89.25 227 ASN A CA 1
ATOM 1815 C C . ASN A 1 227 ? 23.876 -1.248 -15.992 1.00 89.25 227 ASN A C 1
ATOM 1817 O O . ASN A 1 227 ? 24.897 -0.570 -15.886 1.00 89.25 227 ASN A O 1
ATOM 1821 N N . LEU A 1 228 ? 22.780 -1.011 -15.281 1.00 90.81 228 LEU A N 1
ATOM 1822 C CA . LEU A 1 228 ? 22.537 0.169 -14.458 1.00 90.81 228 LEU A CA 1
ATOM 1823 C C . LEU A 1 228 ? 22.329 -0.216 -12.992 1.00 90.81 228 LEU A C 1
ATOM 1825 O O . LEU A 1 228 ? 21.861 -1.310 -12.680 1.00 90.81 228 LEU A O 1
ATOM 1829 N N . GLN A 1 229 ? 22.641 0.709 -12.086 1.00 89.44 229 GLN A N 1
ATOM 1830 C CA . GLN A 1 229 ? 22.447 0.535 -10.644 1.00 89.44 229 GLN A CA 1
ATOM 1831 C C . GLN A 1 229 ? 20.956 0.502 -10.258 1.00 89.44 229 GLN A C 1
ATOM 1833 O O . GLN A 1 229 ? 20.109 1.048 -10.962 1.00 89.44 229 GLN A O 1
ATOM 1838 N N . ALA A 1 230 ? 20.636 -0.083 -9.098 1.00 85.88 230 ALA A N 1
ATOM 1839 C CA . ALA A 1 230 ? 19.266 -0.219 -8.582 1.00 85.88 230 ALA A CA 1
ATOM 1840 C C . ALA A 1 230 ? 18.490 1.106 -8.413 1.00 85.88 230 ALA A C 1
ATOM 1842 O O . ALA A 1 230 ? 17.258 1.115 -8.402 1.00 85.88 230 ALA A O 1
ATOM 1843 N N . THR A 1 231 ? 19.195 2.231 -8.298 1.00 87.12 231 THR A N 1
ATOM 1844 C CA . THR A 1 231 ? 18.629 3.585 -8.191 1.00 87.12 231 THR A CA 1
ATOM 1845 C C . THR A 1 231 ? 18.266 4.211 -9.541 1.00 87.12 231 THR A C 1
ATOM 1847 O O . THR A 1 231 ? 17.587 5.235 -9.566 1.00 87.12 231 THR A O 1
ATOM 1850 N N . ALA A 1 232 ? 18.677 3.624 -10.671 1.00 90.94 232 ALA A N 1
ATOM 1851 C CA . ALA A 1 232 ? 18.363 4.162 -11.991 1.00 90.94 232 ALA A CA 1
ATOM 1852 C C . ALA A 1 232 ? 16.855 4.069 -12.297 1.00 90.94 232 ALA A C 1
ATOM 1854 O O . ALA A 1 232 ? 16.216 3.050 -12.036 1.00 90.94 232 ALA A O 1
ATOM 1855 N N . ARG A 1 233 ? 16.290 5.144 -12.855 1.00 93.25 233 ARG A N 1
ATOM 1856 C CA . ARG A 1 233 ? 14.885 5.238 -13.317 1.00 93.25 233 ARG A CA 1
ATOM 1857 C C . ARG A 1 233 ? 14.755 5.836 -14.722 1.00 93.25 233 ARG A C 1
ATOM 1859 O O . ARG A 1 233 ? 13.652 6.033 -15.216 1.00 93.25 233 ARG A O 1
ATOM 1866 N N . ARG A 1 234 ? 15.885 6.170 -15.348 1.00 94.50 234 ARG A N 1
ATOM 1867 C CA . ARG A 1 234 ? 15.996 6.791 -16.670 1.00 94.50 234 ARG A CA 1
ATOM 1868 C C . ARG A 1 234 ? 17.272 6.302 -17.341 1.00 94.50 234 ARG A C 1
ATOM 1870 O O . ARG A 1 234 ? 18.275 6.085 -16.658 1.00 94.50 234 ARG A O 1
ATOM 1877 N N . HIS A 1 235 ? 17.243 6.176 -18.661 1.00 94.25 235 HIS A N 1
ATOM 1878 C CA . HIS A 1 235 ? 18.434 5.978 -19.472 1.00 94.25 235 HIS A CA 1
ATOM 1879 C C . HIS A 1 235 ? 18.303 6.669 -20.831 1.00 94.25 235 HIS A C 1
ATOM 1881 O O . HIS A 1 235 ? 17.229 6.669 -21.434 1.00 94.25 235 HIS A O 1
ATOM 1887 N N . ASP A 1 236 ? 19.412 7.236 -21.294 1.00 91.50 236 ASP A N 1
ATOM 1888 C CA . ASP A 1 236 ? 19.540 7.876 -22.597 1.00 91.50 236 ASP A CA 1
ATOM 1889 C C . ASP A 1 236 ? 20.226 6.897 -23.564 1.00 91.50 236 ASP A C 1
ATOM 1891 O O . ASP A 1 236 ? 21.283 6.344 -23.262 1.00 91.50 236 ASP A O 1
ATOM 1895 N N . LEU A 1 237 ? 19.590 6.644 -24.707 1.00 88.44 237 LEU A N 1
ATOM 1896 C CA . LEU A 1 237 ? 20.122 5.858 -25.813 1.00 88.44 237 LEU A CA 1
ATOM 1897 C C . LEU A 1 237 ? 20.598 6.828 -26.895 1.00 88.44 237 LEU A C 1
ATOM 1899 O O . LEU A 1 237 ? 19.793 7.435 -27.612 1.00 88.44 237 LEU A O 1
ATOM 1903 N N . GLU A 1 238 ? 21.914 6.956 -26.994 1.00 82.75 238 GLU A N 1
ATOM 1904 C CA . GLU A 1 238 ? 22.605 7.695 -28.048 1.00 82.75 238 GLU A CA 1
ATOM 1905 C C . GLU A 1 238 ? 22.855 6.790 -29.274 1.00 82.75 238 GLU A C 1
ATOM 1907 O O . GLU A 1 238 ? 22.665 5.573 -29.221 1.00 82.75 238 GLU A O 1
ATOM 1912 N N . ASP A 1 239 ? 23.253 7.392 -30.397 1.00 75.88 239 ASP A N 1
ATOM 1913 C CA . ASP A 1 239 ? 23.649 6.704 -31.636 1.00 75.88 239 ASP A CA 1
ATOM 1914 C C . ASP A 1 239 ? 22.648 5.673 -32.201 1.00 75.88 239 ASP A C 1
ATOM 1916 O O . ASP A 1 239 ? 23.027 4.644 -32.771 1.00 75.88 239 ASP A O 1
ATOM 1920 N N . LEU A 1 240 ? 21.343 5.977 -32.141 1.00 80.12 240 LEU A N 1
ATOM 1921 C CA . LEU A 1 240 ? 20.336 5.197 -32.870 1.00 80.12 240 LEU A CA 1
ATOM 1922 C C . LEU A 1 240 ? 20.611 5.271 -34.383 1.00 80.12 240 LEU A C 1
ATOM 1924 O O . LEU A 1 240 ? 20.396 6.294 -35.033 1.00 80.12 240 LEU A O 1
ATOM 1928 N N . VAL A 1 241 ? 21.103 4.151 -34.921 1.00 72.88 241 VAL A N 1
ATOM 1929 C CA . VAL A 1 241 ? 21.744 4.034 -36.244 1.00 72.88 241 VAL A CA 1
ATOM 1930 C C . VAL A 1 241 ? 20.867 4.499 -37.414 1.00 72.88 241 VAL A C 1
ATOM 1932 O O . VAL A 1 241 ? 21.398 4.970 -38.421 1.00 72.88 241 VAL A O 1
ATOM 1935 N N . VAL A 1 242 ? 19.539 4.363 -37.317 1.00 82.00 242 VAL A N 1
ATOM 1936 C CA . VAL A 1 242 ? 18.618 4.619 -38.432 1.00 82.00 242 VAL A CA 1
ATOM 1937 C C . VAL A 1 242 ? 17.463 5.545 -37.997 1.00 82.00 242 VAL A C 1
ATOM 1939 O O . VAL A 1 242 ? 16.702 5.194 -37.090 1.00 82.00 242 VAL A O 1
ATOM 1942 N N . PRO A 1 243 ? 17.280 6.719 -38.636 1.00 83.81 243 PRO A N 1
ATOM 1943 C CA . PRO A 1 243 ? 16.106 7.563 -38.418 1.00 83.81 243 PRO A CA 1
ATOM 1944 C C . PRO A 1 243 ? 14.841 6.922 -39.017 1.00 83.81 243 PRO A C 1
ATOM 1946 O O . PRO A 1 243 ? 14.918 5.952 -39.774 1.00 83.81 243 PRO A O 1
ATOM 1949 N N . GLU A 1 244 ? 13.665 7.454 -38.674 1.00 87.31 244 GLU A N 1
ATOM 1950 C CA . GLU A 1 244 ? 12.345 6.983 -39.144 1.00 87.31 244 GLU A CA 1
ATOM 1951 C C . GLU A 1 244 ? 12.048 5.483 -38.935 1.00 87.31 244 GLU A C 1
ATOM 1953 O O . GLU A 1 244 ? 11.115 4.936 -39.537 1.00 87.31 244 GLU A O 1
ATOM 1958 N N . THR A 1 245 ? 12.805 4.814 -38.065 1.00 88.88 245 THR A N 1
ATOM 1959 C CA . THR A 1 245 ? 12.868 3.353 -37.946 1.00 88.88 245 THR A CA 1
ATOM 1960 C C . THR A 1 245 ? 12.242 2.875 -36.646 1.00 88.88 245 THR A C 1
ATOM 1962 O O . THR A 1 245 ? 12.337 3.532 -35.611 1.00 88.88 245 THR A O 1
ATOM 1965 N N . TRP A 1 246 ? 11.585 1.714 -36.706 1.00 91.06 246 TRP A N 1
ATOM 1966 C CA . TRP A 1 246 ? 10.985 1.082 -35.537 1.00 91.06 246 TRP A CA 1
ATOM 1967 C C . TRP A 1 246 ? 12.034 0.361 -34.691 1.00 91.06 246 TRP A C 1
ATOM 1969 O O . TRP A 1 246 ? 12.665 -0.596 -35.149 1.00 91.06 246 TRP A O 1
ATOM 1979 N N . TYR A 1 247 ? 12.157 0.786 -33.438 1.00 90.88 247 TYR A N 1
ATOM 1980 C CA . TYR A 1 247 ? 12.960 0.142 -32.409 1.00 90.88 247 TYR A CA 1
ATOM 1981 C C . TYR A 1 247 ? 12.059 -0.453 -31.331 1.00 90.88 247 TYR A C 1
ATOM 1983 O O . TYR A 1 247 ? 11.050 0.135 -30.943 1.00 90.88 247 TYR A O 1
ATOM 1991 N N . THR A 1 248 ? 12.444 -1.622 -30.831 1.00 92.31 248 THR A N 1
ATOM 1992 C CA . THR A 1 248 ? 11.927 -2.185 -29.584 1.00 92.31 248 THR A CA 1
ATOM 1993 C C . THR A 1 248 ? 12.970 -1.926 -28.508 1.00 92.31 248 THR A C 1
ATOM 1995 O O . THR A 1 248 ? 14.123 -2.327 -28.671 1.00 92.31 248 THR A O 1
ATOM 1998 N N . VAL A 1 249 ? 12.579 -1.258 -27.427 1.00 92.19 249 VAL A N 1
ATOM 1999 C CA . VAL A 1 249 ? 13.436 -0.971 -26.268 1.00 92.19 249 VAL A CA 1
ATOM 2000 C C . VAL A 1 249 ? 12.842 -1.672 -25.061 1.00 92.19 249 VAL A C 1
ATOM 2002 O O . VAL A 1 249 ? 11.642 -1.563 -24.826 1.00 92.19 249 VAL A O 1
ATOM 2005 N N . CYS A 1 250 ? 13.660 -2.399 -24.307 1.00 91.88 250 CYS A N 1
ATOM 2006 C CA . CYS A 1 250 ? 13.222 -3.114 -23.116 1.00 91.88 250 CYS A CA 1
ATOM 2007 C C . CYS A 1 250 ? 14.123 -2.825 -21.920 1.00 91.88 250 CYS A C 1
ATOM 2009 O O . CYS A 1 250 ? 15.351 -2.905 -22.022 1.00 91.88 250 CYS A O 1
ATOM 2011 N N . VAL A 1 251 ? 13.493 -2.599 -20.771 1.00 92.38 251 VAL A N 1
ATOM 2012 C CA . VAL A 1 251 ? 14.142 -2.504 -19.462 1.00 92.38 251 VAL A CA 1
ATOM 2013 C C . VAL A 1 251 ? 13.826 -3.777 -18.691 1.00 92.38 251 VAL A C 1
ATOM 2015 O O . VAL A 1 251 ? 12.659 -4.136 -18.542 1.00 92.38 251 VAL A O 1
ATOM 2018 N N . THR A 1 252 ? 14.864 -4.463 -18.217 1.00 89.44 252 THR A N 1
ATOM 2019 C CA . THR A 1 252 ? 14.743 -5.675 -17.393 1.00 89.44 252 THR A CA 1
ATOM 2020 C C . THR A 1 252 ? 15.299 -5.398 -16.003 1.00 89.44 252 THR A C 1
ATOM 2022 O O . THR A 1 252 ? 16.466 -5.025 -15.883 1.00 89.44 252 THR A O 1
ATOM 2025 N N . ALA A 1 253 ? 14.498 -5.580 -14.954 1.00 86.69 253 ALA A N 1
ATOM 2026 C CA . ALA A 1 253 ? 14.966 -5.491 -13.575 1.00 86.69 253 ALA A CA 1
ATOM 2027 C C . ALA A 1 253 ? 15.671 -6.789 -13.153 1.00 86.69 253 ALA A C 1
ATOM 2029 O O . ALA A 1 253 ? 15.147 -7.894 -13.320 1.00 86.69 253 ALA A O 1
ATOM 2030 N N . THR A 1 254 ? 16.857 -6.646 -12.567 1.00 80.44 254 THR A N 1
ATOM 2031 C CA . THR A 1 254 ? 17.615 -7.749 -11.960 1.00 80.44 254 THR A CA 1
ATOM 2032 C C . THR A 1 254 ? 17.375 -7.761 -10.455 1.00 80.44 254 THR A C 1
ATOM 2034 O O . THR A 1 254 ? 17.410 -6.711 -9.811 1.00 80.44 254 THR A O 1
ATOM 2037 N N . GLY A 1 255 ? 17.097 -8.935 -9.888 1.00 72.69 255 GLY A N 1
ATOM 2038 C CA . GLY A 1 255 ? 16.891 -9.101 -8.449 1.00 72.69 255 GLY A CA 1
ATOM 2039 C C . GLY A 1 255 ? 18.208 -9.150 -7.677 1.00 72.69 255 GLY A C 1
ATOM 2040 O O . GLY A 1 255 ? 19.221 -9.631 -8.182 1.00 72.69 255 GLY A O 1
ATOM 2041 N N . LYS A 1 256 ? 18.195 -8.668 -6.436 1.00 69.69 256 LYS A N 1
ATOM 2042 C CA . LYS A 1 256 ? 19.292 -8.822 -5.478 1.00 69.69 256 LYS A CA 1
ATOM 2043 C C . LYS A 1 256 ? 18.704 -9.032 -4.093 1.00 69.69 256 LYS A C 1
ATOM 2045 O O . LYS A 1 256 ? 18.588 -8.108 -3.296 1.00 69.69 256 LYS A O 1
ATOM 2050 N N . TYR A 1 257 ? 18.325 -10.276 -3.836 1.00 68.69 257 TYR A N 1
ATOM 2051 C CA . TYR A 1 257 ? 17.819 -10.723 -2.548 1.00 68.69 257 TYR A CA 1
ATOM 2052 C C . TYR A 1 257 ? 18.938 -10.591 -1.505 1.00 68.69 257 TYR A C 1
ATOM 2054 O O . TYR A 1 257 ? 19.871 -11.395 -1.473 1.00 68.69 257 TYR A O 1
ATOM 2062 N N . LEU A 1 258 ? 18.857 -9.569 -0.652 1.00 59.47 258 LEU A N 1
ATOM 2063 C CA . LEU A 1 258 ? 19.758 -9.355 0.483 1.00 59.47 258 LEU A CA 1
ATOM 2064 C C . LEU A 1 258 ? 18.952 -9.400 1.785 1.00 59.47 258 LEU A C 1
ATOM 2066 O O . LEU A 1 258 ? 17.866 -8.835 1.849 1.00 59.47 258 LEU A O 1
ATOM 2070 N N . ARG A 1 259 ? 19.516 -10.006 2.831 1.00 59.12 259 ARG A N 1
ATOM 2071 C CA . ARG A 1 259 ? 19.051 -9.875 4.217 1.00 59.12 259 ARG A CA 1
ATOM 2072 C C . ARG A 1 259 ? 19.961 -8.946 4.997 1.00 59.12 259 ARG A C 1
ATOM 2074 O O . ARG A 1 259 ? 21.179 -8.983 4.817 1.00 59.12 259 ARG A O 1
ATOM 2081 N N . MET A 1 260 ? 19.408 -8.193 5.936 1.00 49.50 260 MET A N 1
ATOM 2082 C CA . MET A 1 260 ? 20.219 -7.551 6.969 1.00 49.50 260 MET A CA 1
ATOM 2083 C C . MET A 1 260 ? 20.574 -8.593 8.035 1.00 49.50 260 MET A C 1
ATOM 2085 O O . MET A 1 260 ? 19.696 -9.169 8.670 1.00 49.50 260 MET A O 1
ATOM 2089 N N . TYR A 1 261 ? 21.868 -8.871 8.210 1.00 47.28 261 TYR A N 1
ATOM 2090 C CA . TYR A 1 261 ? 22.371 -9.703 9.306 1.00 47.28 261 TYR A CA 1
ATOM 2091 C C . TYR A 1 261 ? 23.283 -8.838 10.181 1.00 47.28 261 TYR A C 1
ATOM 2093 O O . TYR A 1 261 ? 24.451 -8.599 9.858 1.00 47.28 261 TYR A O 1
ATOM 2101 N N . GLY A 1 262 ? 22.703 -8.270 11.242 1.00 68.62 262 GLY A N 1
ATOM 2102 C CA . GLY A 1 262 ? 23.262 -7.085 11.896 1.00 68.62 262 GLY A CA 1
ATOM 2103 C C . GLY A 1 262 ? 23.370 -5.916 10.907 1.00 68.62 262 GLY A C 1
ATOM 2104 O O . GLY A 1 262 ? 22.563 -5.790 9.990 1.00 68.62 262 GLY A O 1
ATOM 2105 N N . ASN A 1 263 ? 24.420 -5.100 11.026 1.00 58.19 263 ASN A N 1
ATOM 2106 C CA . ASN A 1 263 ? 24.637 -3.933 10.156 1.00 58.19 263 ASN A CA 1
ATOM 2107 C C . ASN A 1 263 ? 25.250 -4.278 8.778 1.00 58.19 263 ASN A C 1
ATOM 2109 O O . ASN A 1 263 ? 25.897 -3.426 8.167 1.00 58.19 263 ASN A O 1
ATOM 2113 N N . LYS A 1 264 ? 25.126 -5.523 8.295 1.00 43.25 264 LYS A N 1
ATOM 2114 C CA . LYS A 1 264 ? 25.687 -5.950 7.002 1.00 43.25 264 LYS A CA 1
ATOM 2115 C C . LYS A 1 264 ? 24.605 -6.518 6.075 1.00 43.25 264 LYS A C 1
ATOM 2117 O O . LYS A 1 264 ? 24.057 -7.582 6.384 1.00 43.25 264 LYS A O 1
ATOM 2122 N N . PRO A 1 265 ? 24.348 -5.881 4.913 1.00 53.31 265 PRO A N 1
ATOM 2123 C CA . PRO A 1 265 ? 23.507 -6.469 3.883 1.00 53.31 265 PRO A CA 1
ATOM 2124 C C . PRO A 1 265 ? 24.231 -7.687 3.301 1.00 53.31 265 PRO A C 1
ATOM 2126 O O . PRO A 1 265 ? 25.293 -7.583 2.685 1.00 53.31 265 PRO A O 1
ATOM 2129 N N . THR A 1 266 ? 23.666 -8.858 3.552 1.00 52.66 266 THR A N 1
ATOM 2130 C CA . THR A 1 266 ? 24.226 -10.169 3.227 1.00 52.66 266 THR A CA 1
ATOM 2131 C C . THR A 1 266 ? 23.344 -10.802 2.157 1.00 52.66 266 THR A C 1
ATOM 2133 O O . THR A 1 266 ? 22.135 -10.867 2.370 1.00 52.66 266 THR A O 1
ATOM 2136 N N . PRO A 1 267 ? 23.874 -11.270 1.014 1.00 53.84 267 PRO A N 1
ATOM 2137 C CA . PRO A 1 267 ? 23.038 -11.930 0.023 1.00 53.84 267 PRO A CA 1
ATOM 2138 C C . PRO A 1 267 ? 22.371 -13.174 0.604 1.00 53.84 267 PRO A C 1
ATOM 2140 O O . PRO A 1 267 ? 23.000 -13.967 1.310 1.00 53.84 267 PRO A O 1
ATOM 2143 N N . TYR A 1 268 ? 21.090 -13.338 0.292 1.00 54.62 268 TYR A N 1
ATOM 2144 C CA . TYR A 1 268 ? 20.433 -14.624 0.417 1.00 54.62 268 TYR A CA 1
ATOM 2145 C C . TYR A 1 268 ? 21.067 -15.558 -0.618 1.00 54.62 268 TYR A C 1
ATOM 2147 O O . TYR A 1 268 ? 20.914 -15.362 -1.823 1.00 54.62 268 TYR A O 1
ATOM 2155 N N . VAL A 1 269 ? 21.845 -16.535 -0.149 1.00 49.53 269 VAL A N 1
ATOM 2156 C CA . VAL A 1 269 ? 22.535 -17.486 -1.024 1.00 49.53 269 VAL A CA 1
ATOM 2157 C C . VAL A 1 269 ? 21.506 -18.444 -1.618 1.00 49.53 269 VAL A C 1
ATOM 2159 O O . VAL A 1 269 ? 21.052 -19.372 -0.953 1.00 49.53 269 VAL A O 1
ATOM 2162 N N . THR A 1 270 ? 21.150 -18.236 -2.882 1.00 46.66 270 THR A N 1
ATOM 2163 C CA . THR A 1 270 ? 20.438 -19.232 -3.685 1.00 46.66 270 THR A CA 1
ATOM 2164 C C . THR A 1 270 ? 21.455 -20.226 -4.232 1.00 46.66 270 THR A C 1
ATOM 2166 O O . THR A 1 270 ? 22.087 -19.975 -5.254 1.00 46.66 270 THR A O 1
ATOM 2169 N N . GLU A 1 271 ? 21.618 -21.366 -3.558 1.00 39.94 271 GLU A N 1
ATOM 2170 C CA . GLU A 1 271 ? 22.604 -22.402 -3.923 1.00 39.94 271 GLU A CA 1
ATOM 2171 C C . GLU A 1 271 ? 22.244 -23.176 -5.213 1.00 39.94 271 GLU A C 1
ATOM 2173 O O . GLU A 1 271 ? 22.940 -24.103 -5.622 1.00 39.94 271 GLU A O 1
ATOM 2178 N N . HIS A 1 272 ? 21.160 -22.788 -5.891 1.00 41.41 272 HIS A N 1
ATOM 2179 C CA . HIS A 1 272 ? 20.804 -23.249 -7.228 1.00 41.41 272 HIS A CA 1
ATOM 2180 C C . HIS A 1 272 ? 20.509 -22.066 -8.153 1.00 41.41 272 HIS A C 1
ATOM 2182 O O . HIS A 1 272 ? 19.422 -21.488 -8.115 1.00 41.41 272 HIS A O 1
ATOM 2188 N N . GLU A 1 273 ? 21.434 -21.810 -9.079 1.00 40.94 273 GLU A N 1
ATOM 2189 C CA . GLU A 1 273 ? 21.127 -21.212 -10.380 1.00 40.94 273 GLU A CA 1
ATOM 2190 C C . GLU A 1 273 ? 20.230 -22.176 -11.176 1.00 40.94 273 GLU A C 1
ATOM 2192 O O . GLU A 1 273 ? 20.661 -22.847 -12.116 1.00 40.94 273 GLU A O 1
ATOM 2197 N N . ARG A 1 274 ? 18.951 -22.286 -10.800 1.00 38.50 274 ARG A N 1
ATOM 2198 C CA . ARG A 1 274 ? 17.964 -22.846 -11.720 1.00 38.50 274 ARG A CA 1
ATOM 2199 C C . ARG A 1 274 ? 17.687 -21.806 -12.788 1.00 38.50 274 ARG A C 1
ATOM 2201 O O . ARG A 1 274 ? 17.174 -20.729 -12.506 1.00 38.50 274 ARG A O 1
ATOM 2208 N N . THR A 1 275 ? 17.987 -22.184 -14.021 1.00 40.00 275 THR A N 1
ATOM 2209 C CA . THR A 1 275 ? 17.612 -21.510 -15.262 1.00 40.00 275 THR A CA 1
ATOM 2210 C C . THR A 1 275 ? 16.095 -21.556 -15.479 1.00 40.00 275 THR A C 1
ATOM 2212 O O . THR A 1 275 ? 15.597 -22.135 -16.441 1.00 40.00 275 THR A O 1
ATOM 2215 N N . THR A 1 276 ? 15.328 -20.962 -14.567 1.00 39.09 276 THR A N 1
ATOM 2216 C CA . THR A 1 276 ? 13.903 -20.707 -14.774 1.00 39.09 276 THR A CA 1
ATOM 2217 C C . THR A 1 276 ? 13.743 -19.491 -15.662 1.00 39.09 276 THR A C 1
ATOM 2219 O O . THR A 1 276 ? 14.298 -18.430 -15.375 1.00 39.09 276 THR A O 1
ATOM 2222 N N . GLU A 1 277 ? 12.984 -19.673 -16.738 1.00 41.66 277 GLU A N 1
ATOM 2223 C CA . GLU A 1 277 ? 12.660 -18.647 -17.721 1.00 41.66 277 GLU A CA 1
ATOM 2224 C C . GLU A 1 277 ? 12.232 -17.348 -17.035 1.00 41.66 277 GLU A C 1
ATOM 2226 O O . GLU A 1 277 ? 11.320 -17.331 -16.207 1.00 41.66 277 GLU A O 1
ATOM 2231 N N . VAL A 1 278 ? 12.926 -16.263 -17.385 1.00 48.25 278 VAL A N 1
ATOM 2232 C CA . VAL A 1 278 ? 12.693 -14.923 -16.847 1.00 48.25 278 VAL A CA 1
ATOM 2233 C C . VAL A 1 278 ? 11.243 -14.530 -17.130 1.00 48.25 278 VAL A C 1
ATOM 2235 O O . VAL A 1 278 ? 10.867 -14.289 -18.280 1.00 48.25 278 VAL A O 1
ATOM 2238 N N . THR A 1 279 ? 10.419 -14.517 -16.082 1.00 48.38 279 THR A N 1
ATOM 2239 C CA . THR A 1 279 ? 8.985 -14.242 -16.190 1.00 48.38 279 THR A CA 1
ATOM 2240 C C . THR A 1 279 ? 8.770 -12.827 -16.717 1.00 48.38 279 THR A C 1
ATOM 2242 O O . THR A 1 279 ? 9.420 -11.883 -16.277 1.00 48.38 279 THR A O 1
ATOM 2245 N N . ALA A 1 280 ? 7.831 -12.662 -17.654 1.00 58.12 280 ALA A N 1
ATOM 2246 C CA . ALA A 1 280 ? 7.646 -11.416 -18.410 1.00 58.12 280 ALA A CA 1
ATOM 2247 C C . ALA A 1 280 ? 7.429 -10.149 -17.549 1.00 58.12 280 ALA A C 1
ATOM 2249 O O . ALA A 1 280 ? 7.581 -9.035 -18.038 1.00 58.12 280 ALA A O 1
ATOM 2250 N N . ASN A 1 281 ? 7.104 -10.305 -16.266 1.00 68.19 281 ASN A N 1
ATOM 2251 C CA . ASN A 1 281 ? 6.760 -9.218 -15.357 1.00 68.19 281 ASN A CA 1
ATOM 2252 C C . ASN A 1 281 ? 7.968 -8.361 -14.917 1.00 68.19 281 ASN A C 1
ATOM 2254 O O . ASN A 1 281 ? 7.776 -7.210 -14.522 1.00 68.19 281 ASN A O 1
ATOM 2258 N N . ASN A 1 282 ? 9.205 -8.873 -14.997 1.00 78.56 282 ASN A N 1
ATOM 2259 C CA . ASN A 1 282 ? 10.407 -8.075 -14.697 1.00 78.56 282 ASN A CA 1
ATOM 2260 C C . ASN A 1 282 ? 10.976 -7.328 -15.909 1.00 78.56 282 ASN A C 1
ATOM 2262 O O . ASN A 1 282 ? 11.951 -6.587 -15.768 1.00 78.56 282 ASN A O 1
ATOM 2266 N N . ARG A 1 283 ? 10.397 -7.535 -17.096 1.00 88.00 283 ARG A N 1
ATOM 2267 C CA . ARG A 1 283 ? 10.850 -6.953 -18.356 1.00 88.00 283 ARG A CA 1
ATOM 2268 C C . ARG A 1 283 ? 9.703 -6.232 -19.044 1.00 88.00 283 ARG A C 1
ATOM 2270 O O . ARG A 1 283 ? 8.878 -6.856 -19.707 1.00 88.00 283 ARG A O 1
ATOM 2277 N N . LYS A 1 284 ? 9.711 -4.901 -18.992 1.00 90.31 284 LYS A N 1
ATOM 2278 C CA . LYS A 1 284 ? 8.840 -4.092 -19.852 1.00 90.31 284 LYS A CA 1
ATOM 2279 C C . LYS A 1 284 ? 9.544 -3.734 -21.152 1.00 90.31 284 LYS A C 1
ATOM 2281 O O . LYS A 1 284 ? 10.753 -3.512 -21.178 1.00 90.31 284 LYS A O 1
ATOM 2286 N N . CYS A 1 285 ? 8.772 -3.709 -22.233 1.00 92.06 285 CYS A N 1
ATOM 2287 C CA . CYS A 1 285 ? 9.224 -3.385 -23.580 1.00 92.06 285 CYS A CA 1
ATOM 2288 C C . CYS A 1 285 ? 8.266 -2.383 -24.221 1.00 92.06 285 CYS A C 1
ATOM 2290 O O . CYS A 1 285 ? 7.052 -2.530 -24.099 1.00 92.06 285 CYS A O 1
ATOM 2292 N N . LEU A 1 286 ? 8.813 -1.426 -24.963 1.00 92.44 286 LEU A N 1
ATOM 2293 C CA . LEU A 1 286 ? 8.064 -0.451 -25.744 1.00 92.44 286 LEU A CA 1
ATOM 2294 C C . LEU A 1 286 ? 8.543 -0.472 -27.201 1.00 92.44 286 LEU A C 1
ATOM 2296 O O . LEU A 1 286 ? 9.734 -0.645 -27.470 1.00 92.44 286 LEU A O 1
ATOM 2300 N N . GLN A 1 287 ? 7.617 -0.292 -28.144 1.00 92.75 287 GLN A N 1
ATOM 2301 C CA . GLN A 1 287 ? 7.932 -0.091 -29.558 1.00 92.75 287 GLN A CA 1
ATOM 2302 C C . GLN A 1 287 ? 7.763 1.380 -29.923 1.00 92.75 287 GLN A C 1
ATOM 2304 O O . GLN A 1 287 ? 6.733 1.987 -29.641 1.00 92.75 287 GLN A O 1
ATOM 2309 N N . ILE A 1 288 ? 8.781 1.940 -30.562 1.00 91.31 288 ILE A N 1
ATOM 2310 C CA . ILE A 1 288 ? 8.897 3.366 -30.874 1.00 91.31 288 ILE A CA 1
ATOM 2311 C C . ILE A 1 288 ? 9.421 3.549 -32.293 1.00 91.31 288 ILE A C 1
ATOM 2313 O O . ILE A 1 288 ? 10.122 2.681 -32.812 1.00 91.31 288 ILE A O 1
ATOM 2317 N N . ARG A 1 289 ? 9.133 4.695 -32.910 1.00 91.75 289 ARG A N 1
ATOM 2318 C CA . ARG A 1 289 ? 9.675 5.065 -34.219 1.00 91.75 289 ARG A CA 1
ATOM 2319 C C . ARG A 1 289 ? 10.494 6.345 -34.090 1.00 91.75 289 ARG A C 1
ATOM 2321 O O . ARG A 1 289 ? 9.950 7.352 -33.651 1.00 91.75 289 ARG A O 1
ATOM 2328 N N . THR A 1 290 ? 11.774 6.312 -34.459 1.00 88.75 290 THR A N 1
ATOM 2329 C CA . THR A 1 290 ? 12.636 7.511 -34.452 1.00 88.75 290 THR A CA 1
ATOM 2330 C C . THR A 1 290 ? 12.114 8.580 -35.412 1.00 88.75 290 THR A C 1
ATOM 2332 O O . THR A 1 290 ? 11.421 8.271 -36.383 1.00 88.75 290 THR A O 1
ATOM 2335 N N . LEU A 1 291 ? 12.423 9.851 -35.151 1.00 86.31 291 LEU A N 1
ATOM 2336 C CA . LEU A 1 291 ? 11.990 10.951 -36.020 1.00 86.31 291 LEU A CA 1
ATOM 2337 C C . LEU A 1 291 ? 12.844 11.050 -37.296 1.00 86.31 291 LEU A C 1
ATOM 2339 O O . LEU A 1 291 ? 13.933 10.481 -37.399 1.00 86.31 291 LEU A O 1
ATOM 2343 N N . ALA A 1 292 ? 12.357 11.813 -38.276 1.00 83.00 292 ALA A N 1
ATOM 2344 C CA . ALA A 1 292 ? 13.156 12.212 -39.429 1.00 83.00 292 ALA A CA 1
ATOM 2345 C C . ALA A 1 292 ? 14.320 13.117 -38.991 1.00 83.00 292 ALA A C 1
ATOM 2347 O O . ALA A 1 292 ? 14.160 13.989 -38.134 1.00 83.00 292 ALA A O 1
ATOM 2348 N N . LYS A 1 293 ? 15.497 12.940 -39.603 1.00 79.62 293 LYS A N 1
ATOM 2349 C CA . LYS A 1 293 ? 16.670 13.779 -39.319 1.00 79.62 293 LYS A CA 1
ATOM 2350 C C . LYS A 1 293 ? 16.397 15.217 -39.759 1.00 79.62 293 LYS A C 1
ATOM 2352 O O . LYS A 1 293 ? 16.231 15.484 -40.949 1.00 79.62 293 LYS A O 1
ATOM 2357 N N . THR A 1 294 ? 16.356 16.146 -38.807 1.00 66.75 294 THR A N 1
ATOM 2358 C CA . THR A 1 294 ? 16.102 17.560 -39.098 1.00 66.75 294 THR A CA 1
ATOM 2359 C C . THR A 1 294 ? 17.308 18.184 -39.796 1.00 66.75 294 THR A C 1
ATOM 2361 O O . THR A 1 294 ? 18.406 18.294 -39.247 1.00 66.75 294 THR A O 1
ATOM 2364 N N . ASP A 1 295 ? 17.106 18.591 -41.047 1.00 60.56 295 ASP A N 1
ATOM 2365 C CA . ASP A 1 295 ? 18.138 19.234 -41.849 1.00 60.56 295 ASP A CA 1
ATOM 2366 C C . ASP A 1 295 ? 18.322 20.694 -41.408 1.00 60.56 295 ASP A C 1
ATOM 2368 O O . ASP A 1 295 ? 17.615 21.602 -41.855 1.00 60.56 295 ASP A O 1
ATOM 2372 N N . LYS A 1 296 ? 19.291 20.913 -40.509 1.00 57.09 296 LYS A N 1
ATOM 2373 C CA . LYS A 1 296 ? 19.635 22.230 -39.941 1.00 57.09 296 LYS A CA 1
ATOM 2374 C C . LYS A 1 296 ? 20.061 23.267 -40.994 1.00 57.09 296 LYS A C 1
ATOM 2376 O O . LYS A 1 296 ? 20.186 24.438 -40.650 1.00 57.09 296 LYS A O 1
ATOM 2381 N N . THR A 1 297 ? 20.269 22.877 -42.256 1.00 55.56 297 THR A N 1
ATOM 2382 C CA . THR A 1 297 ? 20.569 23.813 -43.353 1.00 55.56 297 THR A CA 1
ATOM 2383 C C . THR A 1 297 ? 19.336 24.560 -43.872 1.00 55.56 297 THR A C 1
ATOM 2385 O O . THR A 1 297 ? 19.473 25.639 -44.453 1.00 55.56 297 THR A O 1
ATOM 2388 N N . LYS A 1 298 ? 18.119 24.055 -43.621 1.00 52.09 298 LYS A N 1
ATOM 2389 C CA . LYS A 1 298 ? 16.867 24.719 -44.016 1.00 52.09 298 LYS A CA 1
ATOM 2390 C C . LYS A 1 298 ? 16.472 25.813 -43.026 1.00 52.09 298 LYS A C 1
ATOM 2392 O O . LYS A 1 298 ? 15.466 25.707 -42.325 1.00 52.09 298 LYS A O 1
ATOM 2397 N N . ILE A 1 299 ? 17.223 26.916 -43.043 1.00 57.66 299 ILE A N 1
ATOM 2398 C CA . ILE A 1 299 ? 16.697 28.212 -42.599 1.00 57.66 299 ILE A CA 1
ATOM 2399 C C . ILE A 1 299 ? 15.440 28.470 -43.433 1.00 57.66 299 ILE A C 1
ATOM 2401 O O . ILE A 1 299 ? 15.515 28.628 -44.653 1.00 57.66 299 ILE A O 1
ATOM 2405 N N . THR A 1 300 ? 14.272 28.462 -42.795 1.00 59.66 300 THR A N 1
ATOM 2406 C CA . THR A 1 300 ? 13.009 28.688 -43.498 1.00 59.66 300 THR A CA 1
ATOM 2407 C C . THR A 1 300 ? 13.023 30.057 -44.173 1.00 59.66 300 THR A C 1
ATOM 2409 O O . THR A 1 300 ? 13.502 31.042 -43.606 1.00 59.66 300 THR A O 1
ATOM 2412 N N . LEU A 1 301 ? 12.472 30.128 -45.391 1.00 60.12 301 LEU A N 1
ATOM 2413 C CA . LEU A 1 301 ? 12.465 31.345 -46.211 1.00 60.12 301 LEU A CA 1
ATOM 2414 C C . LEU A 1 301 ? 11.841 32.547 -45.470 1.00 60.12 301 LEU A C 1
ATOM 2416 O O . LEU A 1 301 ? 12.239 33.689 -45.685 1.00 60.12 301 LEU A O 1
ATOM 2420 N N . SER A 1 302 ? 10.914 32.277 -44.544 1.00 57.75 302 SER A N 1
ATOM 2421 C CA . SER A 1 302 ? 10.334 33.246 -43.611 1.00 57.75 302 SER A CA 1
ATOM 2422 C C . SER A 1 302 ? 11.370 33.910 -42.699 1.00 57.75 302 SER A C 1
ATOM 2424 O O . SER A 1 302 ? 11.336 35.125 -42.532 1.00 57.75 302 SER A O 1
ATOM 2426 N N . THR A 1 303 ? 12.321 33.155 -42.144 1.00 62.12 303 THR A N 1
ATOM 2427 C CA . THR A 1 303 ? 13.363 33.688 -41.248 1.00 62.12 303 THR A CA 1
ATOM 2428 C C . THR A 1 303 ? 14.326 34.603 -42.007 1.00 62.12 303 THR A C 1
ATOM 2430 O O . THR A 1 303 ? 14.643 35.696 -41.542 1.00 62.12 303 THR A O 1
ATOM 2433 N N . LEU A 1 304 ? 14.713 34.210 -43.226 1.00 67.06 304 LEU A N 1
ATOM 2434 C CA . LEU A 1 304 ? 15.473 35.059 -44.153 1.00 67.06 304 LEU A CA 1
ATOM 2435 C C . LEU A 1 304 ? 14.695 36.331 -44.534 1.00 67.06 304 LEU A C 1
ATOM 2437 O O . LEU A 1 304 ? 15.257 37.425 -44.501 1.00 67.06 304 LEU A O 1
ATOM 2441 N N . GLY A 1 305 ? 13.394 36.212 -44.816 1.00 68.31 305 GLY A N 1
ATOM 2442 C CA . GLY A 1 305 ? 12.514 37.349 -45.096 1.00 68.31 305 GLY A CA 1
ATOM 2443 C C . GLY A 1 305 ? 12.408 38.345 -43.935 1.00 68.31 305 GLY A C 1
ATOM 2444 O O . GLY A 1 305 ? 12.463 39.553 -44.160 1.00 68.31 305 GLY A O 1
ATOM 2445 N N . ILE A 1 306 ? 12.330 37.864 -42.690 1.00 74.50 306 ILE A N 1
ATOM 2446 C CA . ILE A 1 306 ? 12.283 38.708 -41.482 1.00 74.50 306 ILE A CA 1
ATOM 2447 C C . ILE A 1 306 ? 13.614 39.449 -41.269 1.00 74.50 306 ILE A C 1
ATOM 2449 O O . ILE A 1 306 ? 13.613 40.649 -40.977 1.00 74.50 306 ILE A O 1
ATOM 2453 N N . ILE A 1 307 ? 14.755 38.778 -41.460 1.00 73.12 307 ILE A N 1
ATOM 2454 C CA . ILE A 1 307 ? 16.091 39.387 -41.309 1.00 73.12 307 ILE A CA 1
ATOM 2455 C C . ILE A 1 307 ? 16.335 40.459 -42.387 1.00 73.12 307 ILE A C 1
ATOM 2457 O O . ILE A 1 307 ? 16.797 41.561 -42.082 1.00 73.12 307 ILE A O 1
ATOM 2461 N N . LEU A 1 308 ? 15.967 40.186 -43.641 1.00 75.06 308 LEU A N 1
ATOM 2462 C CA . LEU A 1 308 ? 16.082 41.162 -44.730 1.00 75.06 308 LEU A CA 1
ATOM 2463 C C . LEU A 1 308 ? 15.104 42.337 -44.550 1.00 75.06 308 LEU A C 1
ATOM 2465 O O . LEU A 1 308 ? 15.503 43.496 -44.678 1.00 75.06 308 LEU A O 1
ATOM 2469 N N . GLY A 1 309 ? 13.847 42.066 -44.183 1.00 74.19 309 GLY A N 1
ATOM 2470 C CA . GLY A 1 309 ? 12.823 43.095 -43.980 1.00 74.19 309 GLY A CA 1
ATOM 2471 C C . GLY A 1 309 ? 13.136 44.048 -42.821 1.00 74.19 309 GLY A C 1
ATOM 2472 O O . GLY A 1 309 ? 12.981 45.264 -42.965 1.00 74.19 309 GLY A O 1
ATOM 2473 N N . SER A 1 310 ? 13.642 43.530 -41.698 1.00 79.25 310 SER A N 1
ATOM 2474 C CA . SER A 1 310 ? 14.068 44.353 -40.552 1.00 79.25 310 SER A CA 1
ATOM 2475 C C . SER A 1 310 ? 15.279 45.231 -40.890 1.00 79.25 310 SER A C 1
ATOM 2477 O O . SER A 1 310 ? 15.283 46.420 -40.564 1.00 79.25 310 SER A O 1
ATOM 2479 N N . SER A 1 311 ? 16.249 44.693 -41.635 1.00 78.75 311 SER A N 1
ATOM 2480 C CA . SER A 1 311 ? 17.430 45.435 -42.100 1.00 78.75 311 SER A CA 1
ATOM 2481 C C . SER A 1 311 ? 17.069 46.604 -43.030 1.00 78.75 311 SER A C 1
ATOM 2483 O O . SER A 1 311 ? 17.540 47.727 -42.835 1.00 78.75 311 SER A O 1
ATOM 2485 N N . ILE A 1 312 ? 16.186 46.376 -44.012 1.00 85.56 312 ILE A N 1
ATOM 2486 C CA . ILE A 1 312 ? 15.719 47.420 -44.944 1.00 85.56 312 ILE A CA 1
ATOM 2487 C C . ILE A 1 312 ? 14.912 48.495 -44.201 1.00 85.56 312 ILE A C 1
ATOM 2489 O O . ILE A 1 312 ? 15.102 49.690 -44.435 1.00 85.56 312 ILE A O 1
ATOM 2493 N N . SER A 1 313 ? 14.061 48.085 -43.257 1.00 78.62 313 SER A N 1
ATOM 2494 C CA . SER A 1 313 ? 13.262 49.003 -42.434 1.00 78.62 313 SER A CA 1
ATOM 2495 C C . SER A 1 313 ? 14.146 49.942 -41.608 1.00 78.62 313 SER A C 1
ATOM 2497 O O . SER A 1 313 ? 13.921 51.153 -41.595 1.00 78.62 313 SER A O 1
ATOM 2499 N N . ALA A 1 314 ? 15.202 49.415 -40.979 1.00 82.12 314 ALA A N 1
ATOM 2500 C CA . ALA A 1 314 ? 16.162 50.216 -40.222 1.00 82.12 314 ALA A CA 1
ATOM 2501 C C . ALA A 1 314 ? 16.905 51.233 -41.110 1.00 82.12 314 ALA A C 1
ATOM 2503 O O . ALA A 1 314 ? 17.035 52.402 -40.738 1.00 82.12 314 ALA A O 1
ATOM 2504 N N . ALA A 1 315 ? 17.332 50.828 -42.311 1.00 84.56 315 ALA A N 1
ATOM 2505 C CA . ALA A 1 315 ? 17.992 51.721 -43.266 1.00 84.56 315 ALA A CA 1
ATOM 2506 C C . ALA A 1 315 ? 17.070 52.865 -43.741 1.00 84.56 315 ALA A C 1
ATOM 2508 O O . ALA A 1 315 ? 17.502 54.020 -43.824 1.00 84.56 315 ALA A O 1
ATOM 2509 N N . LEU A 1 316 ? 15.787 52.582 -43.993 1.00 87.25 316 LEU A N 1
ATOM 2510 C CA . LEU A 1 316 ? 14.787 53.596 -44.355 1.00 87.25 316 LEU A CA 1
ATOM 2511 C C . LEU A 1 316 ? 14.522 54.588 -43.211 1.00 87.25 316 LEU A C 1
ATOM 2513 O O . LEU A 1 316 ? 14.474 55.796 -43.441 1.00 87.25 316 LEU A O 1
ATOM 2517 N N . VAL A 1 317 ? 14.422 54.116 -41.965 1.00 87.06 317 VAL A N 1
ATOM 2518 C CA . VAL A 1 317 ? 14.252 54.992 -40.789 1.00 87.06 317 VAL A CA 1
ATOM 2519 C C . VAL A 1 317 ? 15.479 55.884 -40.568 1.00 87.06 317 VAL A C 1
ATOM 2521 O O . VAL A 1 317 ? 15.327 57.082 -40.306 1.00 87.06 317 VAL A O 1
ATOM 2524 N N . LEU A 1 318 ? 16.695 55.348 -40.717 1.00 87.56 318 LEU A N 1
ATOM 2525 C CA . LEU A 1 318 ? 17.938 56.117 -40.588 1.00 87.56 318 LEU A CA 1
ATOM 2526 C C . LEU A 1 318 ? 18.061 57.190 -41.677 1.00 87.56 318 LEU A C 1
ATOM 2528 O O . LEU A 1 318 ? 18.289 58.360 -41.366 1.00 87.56 318 LEU A O 1
ATOM 2532 N N . THR A 1 319 ? 17.850 56.824 -42.942 1.00 85.44 319 THR A N 1
ATOM 2533 C CA . THR A 1 319 ? 17.904 57.773 -44.069 1.00 85.44 319 THR A CA 1
ATOM 2534 C C . THR A 1 319 ? 16.842 58.866 -43.958 1.00 85.44 319 THR A C 1
ATOM 2536 O O . THR A 1 319 ? 17.173 60.042 -44.121 1.00 85.44 319 THR A O 1
ATOM 2539 N N . LEU A 1 320 ? 15.603 58.531 -43.581 1.00 87.38 320 LEU A N 1
ATOM 2540 C CA . LEU A 1 320 ? 14.549 59.518 -43.326 1.00 87.38 320 LEU A CA 1
ATOM 2541 C C . LEU A 1 320 ? 14.918 60.460 -42.166 1.00 87.38 320 LEU A C 1
ATOM 2543 O O . LEU A 1 320 ? 14.722 61.671 -42.268 1.00 87.38 320 LEU A O 1
ATOM 2547 N N . SER A 1 321 ? 15.509 59.936 -41.090 1.00 84.88 321 SER A N 1
ATOM 2548 C CA . SER A 1 321 ? 15.958 60.728 -39.933 1.00 84.88 321 SER A CA 1
ATOM 2549 C C . SER A 1 321 ? 17.083 61.708 -40.292 1.00 84.88 321 SER A C 1
ATOM 2551 O O . SER A 1 321 ? 17.061 62.871 -39.871 1.00 84.88 321 SER A O 1
ATOM 2553 N N . ILE A 1 322 ? 18.035 61.281 -41.128 1.00 87.44 322 ILE A N 1
ATOM 2554 C CA . ILE A 1 322 ? 19.099 62.135 -41.684 1.00 87.44 322 ILE A CA 1
ATOM 2555 C C . ILE A 1 322 ? 18.496 63.219 -42.594 1.00 87.44 322 ILE A C 1
ATOM 2557 O O . ILE A 1 322 ? 18.856 64.395 -42.499 1.00 87.44 322 ILE A O 1
ATOM 2561 N N . LEU A 1 323 ? 17.517 62.868 -43.432 1.00 86.06 323 LEU A N 1
ATOM 2562 C CA . LEU A 1 323 ? 16.863 63.818 -44.335 1.00 86.06 323 LEU A CA 1
ATOM 2563 C C . LEU A 1 323 ? 16.056 64.879 -43.562 1.00 86.06 323 LEU A C 1
ATOM 2565 O O . LEU A 1 323 ? 16.153 66.076 -43.842 1.00 86.06 323 LEU A O 1
ATOM 2569 N N . LEU A 1 324 ? 15.312 64.462 -42.533 1.00 84.12 324 LEU A N 1
ATOM 2570 C CA . LEU A 1 324 ? 14.550 65.347 -41.648 1.00 84.12 324 LEU A CA 1
ATOM 2571 C C . LEU A 1 324 ? 15.459 66.283 -40.840 1.00 84.12 324 LEU A C 1
ATOM 2573 O O . LEU A 1 324 ? 15.152 67.473 -40.712 1.00 84.12 324 LEU A O 1
ATOM 2577 N N . THR A 1 325 ? 16.591 65.797 -40.324 1.00 81.50 325 THR A N 1
ATOM 2578 C CA . THR A 1 325 ? 17.566 66.646 -39.615 1.00 81.50 325 THR A CA 1
ATOM 2579 C C . THR A 1 325 ? 18.235 67.651 -40.558 1.00 81.50 325 THR A C 1
ATOM 2581 O O . THR A 1 325 ? 18.306 68.836 -40.214 1.00 81.50 325 THR A O 1
ATOM 2584 N N . ALA A 1 326 ? 18.598 67.254 -41.782 1.00 78.12 326 ALA A N 1
ATOM 2585 C CA . ALA A 1 326 ? 19.109 68.165 -42.812 1.00 78.12 326 ALA A CA 1
ATOM 2586 C C . ALA A 1 326 ? 18.087 69.255 -43.208 1.00 78.12 326 ALA A C 1
ATOM 2588 O O . ALA A 1 326 ? 18.434 70.439 -43.306 1.00 78.12 326 ALA A O 1
ATOM 2589 N N . LEU A 1 327 ? 16.806 68.900 -43.365 1.00 77.69 327 LEU A N 1
ATOM 2590 C CA . LEU A 1 327 ? 15.718 69.857 -43.617 1.00 77.69 327 LEU A CA 1
ATOM 2591 C C . LEU A 1 327 ? 15.508 70.822 -42.438 1.00 77.69 327 LEU A C 1
ATOM 2593 O O . LEU A 1 327 ? 15.338 72.029 -42.643 1.00 77.69 327 LEU A O 1
ATOM 2597 N N . LYS A 1 328 ? 15.571 70.324 -41.196 1.00 77.31 328 LYS A N 1
ATOM 2598 C CA . LYS A 1 328 ? 15.458 71.136 -39.970 1.00 77.31 328 LYS A CA 1
ATOM 2599 C C . LYS A 1 328 ? 16.625 72.125 -39.844 1.00 77.31 328 LYS A C 1
ATOM 2601 O O . LYS A 1 328 ? 16.404 73.282 -39.478 1.00 77.31 328 LYS A O 1
ATOM 2606 N N . PHE A 1 329 ? 17.836 71.721 -40.233 1.00 70.00 329 PHE A N 1
ATOM 2607 C CA . PHE A 1 329 ? 19.013 72.594 -40.300 1.00 70.00 329 PHE A CA 1
ATOM 2608 C C . PHE A 1 329 ? 18.872 73.681 -41.380 1.00 70.00 329 PHE A C 1
ATOM 2610 O O . PHE A 1 329 ? 19.076 74.864 -41.093 1.00 70.00 329 PHE A O 1
ATOM 2617 N N . ARG A 1 330 ? 18.410 73.326 -42.592 1.00 68.69 330 ARG A N 1
ATOM 2618 C CA . ARG A 1 330 ? 18.089 74.304 -43.654 1.00 68.69 330 ARG A CA 1
ATOM 2619 C C . ARG A 1 330 ? 17.016 75.315 -43.225 1.00 68.69 330 ARG A C 1
ATOM 2621 O O . ARG A 1 330 ? 17.154 76.495 -43.540 1.00 68.69 330 ARG A O 1
ATOM 2628 N N . ARG A 1 331 ? 15.987 74.899 -42.472 1.00 61.78 331 ARG A N 1
ATOM 2629 C CA . ARG A 1 331 ? 14.978 75.818 -41.899 1.00 61.78 331 ARG A CA 1
ATOM 2630 C C . ARG A 1 331 ? 15.559 76.758 -40.836 1.00 61.78 331 ARG A C 1
ATOM 2632 O O . ARG A 1 331 ? 15.173 77.924 -40.814 1.00 61.78 331 ARG A O 1
ATOM 2639 N N . ARG A 1 332 ? 16.492 76.303 -39.987 1.00 56.41 332 ARG A N 1
ATOM 2640 C CA . ARG A 1 332 ? 17.128 77.157 -38.960 1.00 56.41 332 ARG A CA 1
ATOM 2641 C C . ARG A 1 332 ? 17.955 78.303 -39.555 1.00 56.41 332 ARG A C 1
ATOM 2643 O O . ARG A 1 332 ? 17.887 79.402 -39.022 1.00 56.41 332 ARG A O 1
ATOM 2650 N N . ARG A 1 333 ? 18.633 78.106 -40.694 1.00 57.53 333 ARG A N 1
ATOM 2651 C CA . ARG A 1 333 ? 19.375 79.179 -41.399 1.00 57.53 333 ARG A CA 1
ATOM 2652 C C . ARG A 1 333 ? 18.499 80.300 -42.000 1.00 57.53 333 ARG A C 1
ATOM 2654 O O . ARG A 1 333 ? 19.053 81.244 -42.546 1.00 57.53 333 ARG A O 1
ATOM 2661 N N . ARG A 1 334 ? 17.160 80.216 -41.937 1.00 54.75 334 ARG A N 1
ATOM 2662 C CA . ARG A 1 334 ? 16.228 81.195 -42.543 1.00 54.75 334 ARG A CA 1
ATOM 2663 C C . ARG A 1 334 ? 15.463 82.082 -41.543 1.00 54.75 334 ARG A C 1
ATOM 2665 O O . ARG A 1 334 ? 14.507 82.735 -41.949 1.00 54.75 334 ARG A O 1
ATOM 2672 N N . ARG A 1 335 ? 15.831 82.116 -40.256 1.00 45.16 335 ARG A N 1
ATOM 2673 C CA . ARG A 1 335 ? 15.218 83.032 -39.269 1.00 45.16 335 ARG A CA 1
ATOM 2674 C C . ARG A 1 335 ? 16.215 84.122 -38.839 1.00 45.16 335 ARG A C 1
ATOM 2676 O O . ARG A 1 335 ? 17.272 83.750 -38.334 1.00 45.16 335 ARG A O 1
ATOM 2683 N N . PRO A 1 336 ? 15.907 85.422 -39.016 1.00 45.34 336 PRO A N 1
ATOM 2684 C CA . PRO A 1 336 ? 16.734 86.506 -38.492 1.00 45.34 336 PRO A CA 1
ATOM 2685 C C . PRO A 1 336 ? 16.552 86.668 -36.975 1.00 45.34 336 PRO A C 1
ATOM 2687 O O . PRO A 1 336 ? 15.507 86.327 -36.420 1.00 45.34 336 PRO A O 1
ATOM 2690 N N . VAL A 1 337 ? 17.590 87.186 -36.317 1.00 47.50 337 VAL A N 1
ATOM 2691 C CA . VAL A 1 337 ? 17.633 87.467 -34.873 1.00 47.50 337 VAL A CA 1
ATOM 2692 C C . VAL A 1 337 ? 16.955 88.810 -34.584 1.00 47.50 337 VAL A C 1
ATOM 2694 O O . VAL A 1 337 ? 17.067 89.736 -35.386 1.00 47.50 337 VAL A O 1
ATOM 2697 N N . LYS A 1 338 ? 16.278 88.929 -33.436 1.00 39.88 338 LYS A N 1
ATOM 2698 C CA . LYS A 1 338 ? 15.753 90.198 -32.918 1.00 39.88 338 LYS A CA 1
ATOM 2699 C C . LYS A 1 338 ? 16.206 90.367 -31.464 1.00 39.88 338 LYS A C 1
ATOM 2701 O O . LYS A 1 338 ? 16.089 89.421 -30.689 1.00 39.88 338 LYS A O 1
ATOM 2706 N N . ASN A 1 339 ? 16.754 91.537 -31.143 1.00 41.44 339 ASN A N 1
ATOM 2707 C CA . ASN A 1 339 ? 17.223 91.904 -29.806 1.00 41.44 339 ASN A CA 1
ATOM 2708 C C . ASN A 1 339 ? 16.097 92.600 -29.035 1.00 41.44 339 ASN A C 1
ATOM 2710 O O . ASN A 1 339 ? 15.400 93.405 -29.643 1.00 41.44 339 ASN A O 1
ATOM 2714 N N . ASP A 1 340 ? 16.016 92.379 -27.723 1.00 44.94 340 ASP A N 1
ATOM 2715 C CA . ASP A 1 340 ? 15.330 93.257 -26.766 1.00 44.94 340 ASP A CA 1
ATOM 2716 C C . ASP A 1 340 ? 16.082 93.220 -25.415 1.00 44.94 340 ASP A C 1
ATOM 2718 O O . ASP A 1 340 ? 16.720 92.219 -25.079 1.00 44.94 340 ASP A O 1
ATOM 2722 N N . VAL A 1 341 ? 16.060 94.337 -24.679 1.00 43.94 341 VAL A N 1
ATOM 2723 C CA . VAL A 1 341 ? 16.887 94.625 -23.484 1.00 43.94 341 VAL A CA 1
ATOM 2724 C C . VAL A 1 341 ? 15.982 94.885 -22.264 1.00 43.94 341 VAL A C 1
ATOM 2726 O O . VAL A 1 341 ? 14.981 95.579 -22.430 1.00 43.94 341 VAL A O 1
ATOM 2729 N N . PRO A 1 342 ? 16.312 94.413 -21.042 1.00 44.28 342 PRO A N 1
ATOM 2730 C CA . PRO A 1 342 ? 15.611 94.793 -19.811 1.00 44.28 342 PRO A CA 1
ATOM 2731 C C . PRO A 1 342 ? 16.331 95.891 -18.995 1.00 44.28 342 PRO A C 1
ATOM 2733 O O . PRO A 1 342 ? 17.556 96.000 -19.025 1.00 44.28 342 PRO A O 1
ATOM 2736 N N . GLN A 1 343 ? 15.553 96.687 -18.248 1.00 41.00 343 GLN A N 1
ATOM 2737 C CA . GLN A 1 343 ? 16.020 97.773 -17.365 1.00 41.00 343 GLN A CA 1
ATOM 2738 C C . GLN A 1 343 ? 16.372 97.315 -15.929 1.00 41.00 343 GLN A C 1
ATOM 2740 O O . GLN A 1 343 ? 16.108 96.185 -15.526 1.00 41.00 343 GLN A O 1
ATOM 2745 N N . GLU A 1 344 ? 16.995 98.232 -15.183 1.00 43.97 344 GLU A N 1
ATOM 2746 C CA . GLU A 1 344 ? 17.600 98.100 -13.846 1.00 43.97 344 GLU A CA 1
ATOM 2747 C C . GLU A 1 344 ? 16.595 97.927 -12.681 1.00 43.97 344 GLU A C 1
ATOM 2749 O O . GLU A 1 344 ? 15.434 98.296 -12.822 1.00 43.97 344 GLU A O 1
ATOM 2754 N N . TYR A 1 345 ? 17.062 97.452 -11.506 1.00 38.50 345 TYR A N 1
ATOM 2755 C CA . TYR A 1 345 ? 17.083 98.227 -10.237 1.00 38.50 345 TYR A CA 1
ATOM 2756 C C . TYR A 1 345 ? 17.788 97.477 -9.061 1.00 38.50 345 TYR A C 1
ATOM 2758 O O . TYR A 1 345 ? 17.478 96.331 -8.753 1.00 38.50 345 TYR A O 1
ATOM 2766 N N . ILE A 1 346 ? 18.747 98.178 -8.430 1.00 40.78 346 ILE A N 1
ATOM 2767 C CA . ILE A 1 346 ? 19.200 98.254 -7.004 1.00 40.78 346 ILE A CA 1
ATOM 2768 C C . ILE A 1 346 ? 18.475 97.361 -5.948 1.00 40.78 346 ILE A C 1
ATOM 2770 O O . ILE A 1 346 ? 17.253 97.300 -5.976 1.00 40.78 346 ILE A O 1
ATOM 2774 N N . SER A 1 347 ? 19.073 96.813 -4.860 1.00 36.97 347 SER A N 1
ATOM 2775 C CA . SER A 1 347 ? 20.468 96.569 -4.369 1.00 36.97 347 SER A CA 1
ATOM 2776 C C . SER A 1 347 ? 20.436 95.984 -2.918 1.00 36.97 347 SER A C 1
ATOM 2778 O O . SER A 1 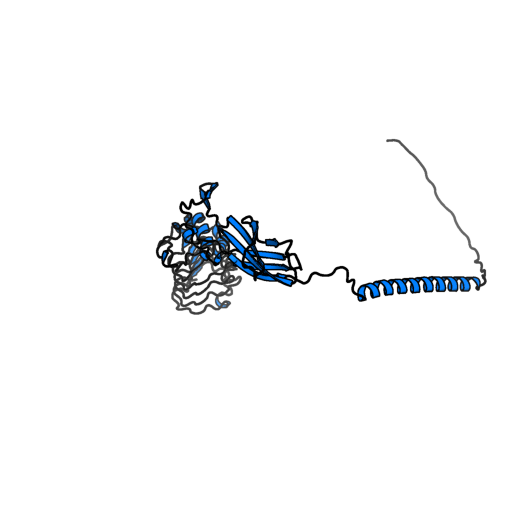347 ? 19.465 96.268 -2.226 1.00 36.97 347 SER A O 1
ATOM 2780 N N . TYR A 1 348 ? 21.474 95.252 -2.438 1.00 36.41 348 TYR A N 1
ATOM 2781 C CA . TYR A 1 348 ? 22.183 95.386 -1.117 1.00 36.41 348 TYR A CA 1
ATOM 2782 C C . TYR A 1 348 ? 22.908 94.114 -0.569 1.00 36.41 348 TYR A C 1
ATOM 2784 O O . TYR A 1 348 ? 22.360 93.021 -0.517 1.00 36.41 348 TYR A O 1
ATOM 2792 N N . ARG A 1 349 ? 24.152 94.347 -0.097 1.00 41.62 349 ARG A N 1
ATOM 2793 C CA . ARG A 1 349 ? 25.076 93.588 0.809 1.00 41.62 349 ARG A CA 1
ATOM 2794 C C . ARG A 1 349 ? 24.409 92.686 1.893 1.00 41.62 349 ARG A C 1
ATOM 2796 O O . ARG A 1 349 ? 23.333 93.038 2.348 1.00 41.62 349 ARG A O 1
ATOM 2803 N N . HIS A 1 350 ? 25.023 91.638 2.489 1.00 38.44 350 HIS A N 1
ATOM 2804 C CA . HIS A 1 350 ? 26.282 91.620 3.289 1.00 38.44 350 HIS A CA 1
ATOM 2805 C C . HIS A 1 350 ? 26.560 90.223 3.954 1.00 38.44 350 HIS A C 1
ATOM 2807 O O . HIS A 1 350 ? 25.615 89.462 4.114 1.00 38.44 350 HIS A O 1
ATOM 2813 N N . PHE A 1 351 ? 27.794 89.996 4.469 1.00 40.22 351 PHE A N 1
ATOM 2814 C CA . PHE A 1 351 ? 28.252 88.955 5.450 1.00 40.22 351 PHE A CA 1
ATOM 2815 C C . PHE A 1 351 ? 28.243 87.458 5.020 1.00 40.22 351 PHE A C 1
ATOM 2817 O O . PHE A 1 351 ? 27.341 87.027 4.317 1.00 40.22 351 PHE A O 1
ATOM 2824 N N . SER A 1 352 ? 29.197 86.583 5.400 1.00 41.41 352 SER A N 1
ATOM 2825 C CA . SER A 1 352 ? 30.539 86.722 6.032 1.00 41.41 352 SER A CA 1
ATOM 2826 C C . SER A 1 352 ? 31.412 85.481 5.746 1.00 41.41 352 SER A C 1
ATOM 2828 O O . SER A 1 352 ? 30.895 84.397 5.495 1.00 41.41 352 SER A O 1
ATOM 2830 N N . ILE A 1 353 ? 32.738 85.625 5.874 1.00 46.00 353 ILE A N 1
ATOM 2831 C CA . ILE A 1 353 ? 33.699 84.514 6.019 1.00 46.00 353 ILE A CA 1
ATOM 2832 C C . ILE A 1 353 ? 34.048 84.364 7.504 1.00 46.00 353 ILE A C 1
ATOM 2834 O O . ILE A 1 353 ? 34.222 85.376 8.183 1.00 46.00 353 ILE A O 1
ATOM 2838 N N . GLN A 1 354 ? 34.258 83.134 7.980 1.00 39.88 354 GLN A N 1
ATOM 2839 C CA . GLN A 1 354 ? 35.172 82.896 9.097 1.00 39.88 354 GLN A CA 1
ATOM 2840 C C . GLN A 1 354 ? 35.984 81.611 8.882 1.00 39.88 354 GLN A C 1
ATOM 2842 O O . GLN A 1 354 ? 35.523 80.656 8.261 1.00 39.88 354 GLN A O 1
ATOM 2847 N N . SER A 1 355 ? 37.225 81.646 9.351 1.00 38.91 355 SER A N 1
ATOM 2848 C CA . SER A 1 355 ? 38.284 80.649 9.183 1.00 38.91 355 SER A CA 1
ATOM 2849 C C . SER A 1 355 ? 38.698 80.066 10.531 1.00 38.91 355 SER A C 1
ATOM 2851 O O . SER A 1 355 ? 38.729 80.845 11.481 1.00 38.91 355 SER A O 1
ATOM 2853 N N . SER A 1 356 ? 39.186 78.821 10.566 1.00 39.06 356 SER A N 1
ATOM 2854 C CA . SER A 1 356 ? 40.494 78.453 11.164 1.00 39.06 356 SER A CA 1
ATOM 2855 C C . SER A 1 356 ? 40.701 76.929 11.207 1.00 39.06 356 SER A C 1
ATOM 2857 O O . SER A 1 356 ? 39.731 76.204 11.360 1.00 39.06 356 SER A O 1
ATOM 2859 N N . GLU A 1 357 ? 41.972 76.507 11.078 1.00 41.88 357 GLU A N 1
ATOM 2860 C CA . GLU A 1 357 ? 42.647 75.351 11.731 1.00 41.88 357 GLU A CA 1
ATOM 2861 C C . GLU A 1 357 ? 41.978 73.942 11.690 1.00 41.88 357 GLU A C 1
ATOM 2863 O O . GLU A 1 357 ? 40.794 73.770 11.922 1.00 41.88 357 GLU A O 1
ATOM 2868 N N . GLY A 1 358 ? 42.653 72.817 11.421 1.00 42.38 358 GLY A N 1
ATOM 2869 C CA . GLY A 1 358 ? 44.086 72.516 11.360 1.00 42.38 358 GLY A CA 1
ATOM 2870 C C . GLY A 1 358 ? 44.560 71.764 12.611 1.00 42.38 358 GLY A C 1
ATOM 2871 O O . GLY A 1 358 ? 44.597 72.376 13.667 1.00 42.38 358 GLY A O 1
ATOM 2872 N N . VAL A 1 359 ? 44.933 70.477 12.488 1.00 44.94 359 VAL A N 1
ATOM 2873 C CA . VAL A 1 359 ? 45.908 69.714 13.317 1.00 44.94 359 VAL A CA 1
ATOM 2874 C C . VAL A 1 359 ? 45.983 68.249 12.828 1.00 44.94 359 VAL A C 1
ATOM 2876 O O . VAL A 1 359 ? 45.093 67.766 12.133 1.00 44.94 359 VAL A O 1
ATOM 2879 N N . TYR A 1 360 ? 47.108 67.596 13.129 1.00 43.09 360 TYR A N 1
ATOM 2880 C CA . TYR A 1 360 ? 47.542 66.259 12.704 1.00 43.09 360 TYR A CA 1
ATOM 2881 C C . TYR A 1 360 ? 46.842 65.076 13.406 1.00 43.09 360 TYR A C 1
ATOM 2883 O O . TYR A 1 360 ? 46.410 65.215 14.551 1.00 43.09 360 TYR A O 1
ATOM 2891 N N . SER A 1 361 ? 47.025 63.890 12.794 1.00 43.62 361 SER A N 1
ATOM 2892 C CA . SER A 1 361 ? 46.870 62.498 13.297 1.00 43.62 361 SER A CA 1
ATOM 2893 C C . SER A 1 361 ? 45.612 61.772 12.827 1.00 43.62 361 SER A C 1
ATOM 2895 O O . SER A 1 361 ? 44.517 62.107 13.319 1.00 43.62 361 SER A O 1
#

pLDDT: mean 82.53, std 17.84, range [36.41, 98.88]

Foldseek 3Di:
DEPDPVQDADDDLCNLPQCQQAQEYHHHQHAYQDQDLHPNSCLNHAYYAPENYAHAEQDLRNCQSPLNHAEYHHYQYAHQYYDLNRCLNPCNYAYDAPELYAHQADACSSVVNNLPRYQAYEHYNYQHALALRRLRVLVVCLVVVRRHPPYPDAQAHCDDPVRHRPGSNPDASCVSYVFFFFPDKDWPDFAQFKTKIFTDGDPNAQFQWKWKWKDQPVVPDIDTDDTGGPPDGMDMGGGRPGGQTKMKIKIATDHFRFDCPDPDTHGPDPVDPDPDPDPCRRMDIDIDHHHDHDDPVCPDVVNVVVVVVVVVVVVVVVVVVVVVVVVVVVVVVPDDDDDDDDDDDDDDDDDDDDDDDDDDD

Organism: Caerostris extrusa (NCBI:txid172846)

Radius of gyration: 38.83 Å; chains: 1; bounding box: 76×122×70 Å

InterPro domains:
  IPR000483 Cysteine-rich flanking region, C-terminal [SM00082] (126-178)
  IPR001611 Leucine-rich repeat [PF13855] (1-32)
  IPR001611 Leucine-rich repeat [PF13855] (44-103)
  IPR001611 Leucine-rich repeat [PS51450] (21-42)
  IPR001611 Leucine-rich repeat [PS51450] (44-65)
  IPR003591 Leucine-rich repeat, typical subtype [SM00369] (19-41)
  IPR003591 Leucine-rich repeat, typical subtype [SM00369] (42-65)
  IPR003591 Leucine-rich repeat, typical subtype [SM00369] (66-89)
  IPR003591 Leucine-rich repeat, typical subtype [SM00369] (90-113)
  IPR003961 Fibronectin type III [PF00041] (182-255)
  IPR003961 Fibronectin type III [PS50853] (181-279)
  IPR003961 Fibronectin type III [cd00063] (178-253)
  IPR013783 Immunoglobulin-like fold [G3DSA:2.60.40.10] (182-285)
  IPR032675 Leucine-rich repeat domain superfamily [G3DSA:3.80.10.10] (1-181)
  IPR036116 Fibronectin type III superfamily [SSF49265] (179-256)

Sequence (361 aa):
MDLGYNELEILPEERFSGLKRLESLNLTHNNLLEFPSVREDLKHLTKLDLSYNKLIKIDGDNFDKMYNMKSLNLRSNKLTWISPSAFDNLTSLTELDIGYNQIMHLSSNVLTPAEVRMTSLRLSGNPFQCDCLMLSLWEWLQEHGRLLQQEDSPLVCVHPEKLRDHSILTLHPSDICPSPLVSDLEVQRLDSNHLTVAWEVQNGTLIGGFTVTYHVTTSRTPVVLANLQATARRHDLEDLVVPETWYTVCVTATGKYLRMYGNKPTPYVTEHERTTEVTANNRKCLQIRTLAKTDKTKITLSTLGIILGSSISAALVLTLSILLTALKFRRRRRRPVKNDVPQEYISYRHFSIQSSEGVYS